Protein AF-A0A8E2B3Q9-F1 (afdb_monomer_lite)

Secondary structure (DSSP, 8-state):
--HHHHHHTTHHHHHHHHHHHHHHHHHHHHHTT--TTHHHHS-HHHHHHHHTT-HHHHHHHHHHHHHHHHHHHHHHHTTS---HHHHHHHHHHHHHHHHHHHHHHHHHHHHHHHHHTTSS--S-HHHHHHIIIIIHHHHHHHHHHHHHHHHHHHHT-TTHHHHHHHHHHHHHHHHHHHHHHHHTT--

InterPro domains:
  IPR025058 Protein of unknown function DUF3995 [PF13160] (21-146)

Sequence (187 aa):
MSLKQAELSKWPGYVAAAWGLLFAVPSFVWATGNTFGAQSTVSPPLVKLAQDRVPWFVAVLVITGLLKVFGAVIGVSLTRPLGRWLSRAMVLCGGGAAILLTWHGGLFVVQGVLVKTGAFAVEPTALVNWYLYLWGPWFIAGGLAFAGAAALYLRRSDDRRTLTRYGAVGALGALALSIAALATGLG

pLDDT: mean 89.82, std 8.93, range [52.5, 97.81]

Organism: NCBI:txid2576905

Radius of gyration: 17.97 Å; chains: 1; bounding box: 44×31×52 Å

Foldseek 3Di:
DDPVVLVVLLVLLQVQLCLLQVVLVCLQCLLCLNCVPCVQQPDPVLNVCSNVNPPVSSVVSNVSSVVSNVSNVLSVVLSDDDPPVVLLVSLLQLLLLLQLLLVQLVVLQVVLVCCVVVVDPDPPNSNSCSSNPPRSVSSNSSSVSSVSSSVSSLVPDPPNVSSVVSSVCSNVVNVVVVVVCVVVVND

Structure (mmCIF, N/CA/C/O backbone):
data_AF-A0A8E2B3Q9-F1
#
_entry.id   AF-A0A8E2B3Q9-F1
#
loop_
_atom_site.group_PDB
_atom_site.id
_atom_site.type_symbol
_atom_site.label_atom_id
_atom_site.label_alt_id
_atom_site.label_comp_id
_atom_site.label_asym_id
_atom_site.label_entity_id
_atom_site.label_seq_id
_atom_site.pdbx_PDB_ins_code
_atom_site.Cartn_x
_atom_site.Cartn_y
_atom_site.Cartn_z
_atom_site.occupancy
_atom_site.B_iso_or_equiv
_atom_site.auth_seq_id
_atom_site.auth_comp_id
_atom_site.auth_asym_id
_atom_site.auth_atom_id
_atom_site.pdbx_PDB_model_num
ATOM 1 N N . MET A 1 1 ? -16.941 -14.718 23.591 1.00 54.78 1 MET A N 1
ATOM 2 C CA . MET A 1 1 ? -16.026 -14.870 22.437 1.00 54.78 1 MET A CA 1
ATOM 3 C C . MET A 1 1 ? -14.760 -15.538 22.943 1.00 54.78 1 MET A C 1
ATOM 5 O O . MET A 1 1 ? -14.178 -15.027 23.889 1.00 54.78 1 MET A O 1
ATOM 9 N N . SER A 1 2 ? -14.389 -16.706 22.411 1.00 71.69 2 SER A N 1
ATOM 10 C CA . SER A 1 2 ? -13.161 -17.407 22.834 1.00 71.69 2 SER A CA 1
ATOM 11 C C . SER A 1 2 ? -11.923 -16.562 22.497 1.00 71.69 2 SER A C 1
ATOM 13 O O . SER A 1 2 ? -11.930 -15.872 21.476 1.00 71.69 2 SER A O 1
ATOM 15 N N . LEU A 1 3 ? -10.850 -16.631 23.297 1.00 62.06 3 LEU A N 1
ATOM 16 C CA . LEU A 1 3 ? -9.563 -15.976 22.995 1.00 62.06 3 LEU A CA 1
ATOM 17 C C . LEU A 1 3 ? -9.093 -16.284 21.561 1.00 62.06 3 LEU A C 1
ATOM 19 O O . LEU A 1 3 ? -8.629 -15.396 20.852 1.00 62.06 3 LEU A O 1
ATOM 23 N N . LYS A 1 4 ? -9.349 -17.507 21.080 1.00 60.34 4 LYS A N 1
ATOM 24 C CA . LYS A 1 4 ? -9.036 -17.943 19.712 1.00 60.34 4 LYS A CA 1
ATOM 25 C C . LYS A 1 4 ? -9.870 -17.213 18.646 1.00 60.34 4 LYS A C 1
ATOM 27 O O . LYS A 1 4 ? -9.348 -16.872 17.594 1.00 60.34 4 LYS A O 1
ATOM 32 N N . GLN A 1 5 ? -11.142 -16.906 18.923 1.00 61.16 5 GLN A N 1
ATOM 33 C CA . GLN A 1 5 ? -11.989 -16.084 18.042 1.00 61.16 5 GLN A CA 1
ATOM 34 C C . GLN A 1 5 ? -11.567 -14.606 18.050 1.00 61.16 5 GLN A C 1
ATOM 36 O O . GLN A 1 5 ? -11.674 -13.936 17.025 1.00 61.16 5 GLN A O 1
ATOM 41 N N . ALA A 1 6 ? -11.075 -14.093 19.182 1.00 59.91 6 ALA A N 1
ATOM 42 C CA . ALA A 1 6 ? -10.545 -12.732 19.285 1.00 59.91 6 ALA A CA 1
ATOM 43 C C . AL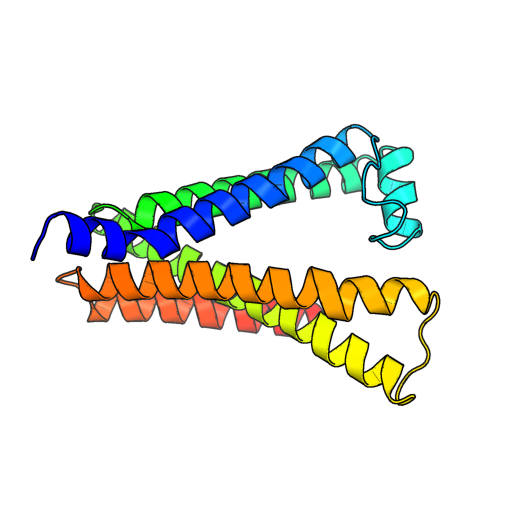A A 1 6 ? -9.240 -12.549 18.508 1.00 59.91 6 ALA A C 1
ATOM 45 O O . ALA A 1 6 ? -9.102 -11.563 17.784 1.00 59.91 6 ALA A O 1
ATOM 46 N N . GLU A 1 7 ? -8.339 -13.523 18.578 1.00 61.09 7 GLU A N 1
ATOM 47 C CA . GLU A 1 7 ? -7.125 -13.597 17.759 1.00 61.09 7 GLU A CA 1
ATOM 48 C C . GLU A 1 7 ? -7.461 -13.707 16.259 1.00 61.09 7 GLU A C 1
ATOM 50 O O . GLU A 1 7 ? -7.008 -12.891 15.453 1.00 61.09 7 GLU A O 1
ATOM 55 N N . LEU A 1 8 ? -8.375 -14.615 15.886 1.00 62.50 8 LEU A N 1
ATOM 56 C CA . LEU A 1 8 ? -8.876 -14.755 14.509 1.00 62.50 8 LEU A CA 1
ATOM 57 C C . LEU A 1 8 ? -9.613 -13.504 13.994 1.00 62.50 8 LEU A C 1
ATOM 59 O O . LEU A 1 8 ? -9.804 -13.352 12.796 1.00 62.50 8 LEU A O 1
ATOM 63 N N . SER A 1 9 ? -10.026 -12.571 14.849 1.00 75.50 9 SER A N 1
ATOM 64 C CA . SER A 1 9 ? -10.630 -11.309 14.391 1.00 75.50 9 SER A CA 1
ATOM 65 C C . SER A 1 9 ? -9.601 -10.238 14.001 1.00 75.50 9 SER A C 1
ATOM 67 O O . SER A 1 9 ? -9.966 -9.194 13.460 1.00 75.50 9 SER A O 1
ATOM 69 N N . LYS A 1 10 ? -8.311 -10.456 14.288 1.00 86.00 10 LYS A N 1
ATOM 70 C CA . LYS A 1 10 ? -7.241 -9.468 14.071 1.00 86.00 10 LYS A CA 1
ATOM 71 C C . LYS A 1 10 ? -6.330 -9.807 12.894 1.00 86.00 10 LYS A C 1
ATOM 73 O O . LYS A 1 10 ? -5.599 -8.925 12.446 1.00 86.00 10 LYS A O 1
ATOM 78 N N . TRP A 1 11 ? -6.394 -11.035 12.369 1.00 91.69 11 TRP A N 1
ATOM 79 C CA . TRP A 1 11 ? -5.480 -11.506 11.323 1.00 91.69 11 TRP A CA 1
ATOM 80 C C . TRP A 1 11 ? -5.397 -10.585 10.095 1.00 91.69 11 TRP A C 1
ATOM 82 O O . TRP A 1 11 ? -4.275 -10.393 9.631 1.00 91.69 11 TRP A O 1
ATOM 92 N N . PRO A 1 12 ? -6.475 -9.932 9.591 1.00 92.38 12 PRO A N 1
ATOM 93 C CA . PRO A 1 12 ? -6.335 -9.084 8.406 1.00 92.38 12 PRO A CA 1
ATOM 94 C C . PRO A 1 12 ? -5.453 -7.862 8.658 1.00 92.38 12 PRO A C 1
ATOM 96 O O . PRO A 1 12 ? -4.735 -7.435 7.763 1.00 92.38 12 PRO A O 1
ATOM 99 N N . GLY A 1 13 ? -5.465 -7.325 9.884 1.00 92.94 13 GLY A N 1
ATOM 100 C CA . GLY A 1 13 ? -4.593 -6.213 10.265 1.00 92.94 13 GLY A CA 1
ATOM 101 C C . GLY A 1 13 ? -3.122 -6.621 10.278 1.00 92.94 13 GLY A C 1
ATOM 102 O O . GLY A 1 13 ? -2.278 -5.893 9.761 1.00 92.94 13 GLY A O 1
ATOM 103 N N . TYR A 1 14 ? -2.813 -7.819 10.782 1.00 94.94 14 TYR A N 1
ATOM 104 C CA . TYR A 1 14 ? -1.454 -8.363 10.726 1.00 94.94 14 TYR A CA 1
ATOM 105 C C . TYR A 1 14 ? -1.023 -8.736 9.309 1.00 94.94 14 TYR A C 1
ATOM 107 O O . TYR A 1 14 ? 0.124 -8.490 8.952 1.00 94.94 14 TYR A O 1
ATOM 115 N N . VAL A 1 15 ? -1.927 -9.262 8.479 1.00 95.56 15 VAL A N 1
ATOM 116 C CA . VAL A 1 15 ? -1.637 -9.529 7.063 1.00 95.56 15 VAL A CA 1
ATOM 117 C C . VAL A 1 15 ? -1.372 -8.228 6.313 1.00 95.56 15 VAL A C 1
ATOM 119 O O . VAL A 1 15 ? -0.371 -8.146 5.611 1.00 95.56 15 VAL A O 1
ATOM 122 N N . ALA A 1 16 ? -2.186 -7.187 6.507 1.00 95.00 16 ALA A N 1
ATOM 123 C CA . ALA A 1 16 ? -1.928 -5.865 5.937 1.00 95.00 16 ALA A CA 1
ATOM 124 C C . ALA A 1 16 ? -0.579 -5.296 6.414 1.00 95.00 16 ALA A C 1
ATOM 126 O O . ALA A 1 16 ? 0.154 -4.688 5.633 1.00 95.00 16 ALA A O 1
ATOM 127 N N . ALA A 1 17 ? -0.216 -5.549 7.676 1.00 95.75 17 ALA A N 1
ATOM 128 C CA . ALA A 1 17 ? 1.065 -5.131 8.223 1.00 95.75 17 ALA A CA 1
ATOM 129 C C . ALA A 1 17 ? 2.262 -5.856 7.611 1.00 95.75 17 ALA A C 1
ATOM 131 O O . ALA A 1 17 ? 3.209 -5.215 7.154 1.00 95.75 17 ALA A O 1
ATOM 132 N N . ALA A 1 18 ? 2.193 -7.183 7.551 1.00 95.62 18 ALA A N 1
ATOM 133 C CA . ALA A 1 18 ? 3.199 -8.007 6.902 1.00 95.62 18 ALA A CA 1
ATOM 134 C C . ALA A 1 18 ? 3.340 -7.635 5.422 1.00 95.62 18 ALA A C 1
ATOM 136 O O . ALA A 1 18 ? 4.457 -7.488 4.937 1.00 95.62 18 ALA A O 1
ATOM 137 N N . TRP A 1 19 ? 2.221 -7.400 4.731 1.00 95.31 19 TRP A N 1
ATOM 138 C CA . TRP A 1 19 ? 2.201 -6.952 3.342 1.00 95.31 19 TRP A CA 1
ATOM 139 C C . TRP A 1 19 ? 2.944 -5.619 3.177 1.00 95.31 19 TRP A C 1
ATOM 141 O O . TRP A 1 19 ? 3.844 -5.518 2.346 1.00 95.31 19 TRP A O 1
ATOM 151 N N . GLY A 1 20 ? 2.639 -4.618 4.012 1.00 93.00 20 GLY A N 1
ATOM 152 C CA . GLY A 1 20 ? 3.318 -3.319 3.985 1.00 93.00 20 GLY A CA 1
ATOM 153 C C . GLY A 1 20 ? 4.831 -3.438 4.185 1.00 93.00 20 GLY A C 1
ATOM 154 O O . GLY A 1 20 ? 5.603 -2.890 3.402 1.00 93.00 20 GLY A O 1
ATOM 155 N N . LEU A 1 21 ? 5.276 -4.206 5.181 1.00 94.12 21 LEU A N 1
ATOM 156 C CA . LEU A 1 21 ? 6.708 -4.407 5.434 1.00 94.12 21 LEU A CA 1
ATOM 157 C C . LEU A 1 21 ? 7.399 -5.178 4.307 1.00 94.12 21 LEU A C 1
ATOM 159 O O . LEU A 1 21 ? 8.477 -4.778 3.867 1.00 94.12 21 LEU A O 1
ATOM 163 N N . LEU A 1 22 ? 6.767 -6.241 3.805 1.00 94.00 22 LEU A N 1
ATOM 164 C CA . LEU A 1 22 ? 7.320 -7.078 2.744 1.00 94.00 22 LEU A CA 1
ATOM 165 C C . LEU A 1 22 ? 7.589 -6.267 1.473 1.00 94.00 22 LEU A C 1
ATOM 167 O O . LEU A 1 22 ? 8.632 -6.455 0.855 1.00 94.00 22 LEU A O 1
ATOM 171 N N . PHE A 1 23 ? 6.720 -5.316 1.118 1.00 90.19 23 PHE A N 1
ATOM 172 C CA . PHE A 1 23 ? 6.971 -4.428 -0.024 1.00 90.19 23 PHE A CA 1
ATOM 173 C C . PHE A 1 23 ? 7.859 -3.230 0.277 1.00 90.19 23 PHE A C 1
ATOM 175 O O . PHE A 1 23 ? 8.388 -2.626 -0.659 1.00 90.19 23 PHE A O 1
ATOM 182 N N . ALA A 1 24 ? 8.005 -2.837 1.541 1.00 92.94 24 ALA A N 1
ATOM 183 C CA . ALA A 1 24 ? 8.908 -1.754 1.906 1.00 92.94 24 ALA A CA 1
ATOM 184 C C . ALA A 1 24 ? 10.370 -2.158 1.670 1.00 92.94 24 ALA A C 1
ATOM 186 O O . ALA A 1 24 ? 11.162 -1.339 1.206 1.00 92.94 24 ALA A O 1
ATOM 187 N N . VAL A 1 25 ? 10.711 -3.426 1.931 1.00 92.38 25 VAL A N 1
ATOM 188 C CA . VAL A 1 25 ? 12.079 -3.942 1.790 1.00 92.38 25 VAL A CA 1
ATOM 189 C C . VAL A 1 25 ? 12.624 -3.757 0.365 1.00 92.38 25 VAL A C 1
ATOM 191 O O . VAL A 1 25 ? 13.651 -3.089 0.242 1.00 92.38 25 VAL A O 1
ATOM 194 N N . PRO A 1 26 ? 11.963 -4.229 -0.717 1.00 89.62 26 PRO A N 1
ATOM 195 C CA . PRO A 1 26 ? 12.428 -3.972 -2.079 1.00 89.62 26 PRO A CA 1
ATOM 196 C C . PRO A 1 26 ? 12.605 -2.484 -2.387 1.00 89.62 26 PRO A C 1
ATOM 198 O O . PRO A 1 26 ? 13.618 -2.111 -2.962 1.00 89.62 26 PRO A O 1
ATOM 201 N N . SER A 1 27 ? 11.681 -1.619 -1.946 1.00 89.50 27 SER A N 1
ATOM 202 C CA . SER A 1 27 ? 11.795 -0.167 -2.151 1.00 89.50 27 SER A CA 1
ATOM 203 C C . SER A 1 27 ? 13.095 0.405 -1.572 1.00 89.50 27 SER A C 1
ATOM 205 O O . SER A 1 27 ? 13.791 1.149 -2.261 1.00 89.50 27 SER A O 1
ATOM 207 N N . PHE A 1 28 ? 13.463 0.036 -0.342 1.00 92.62 28 PHE A N 1
ATOM 208 C CA . PHE A 1 28 ? 14.711 0.505 0.267 1.00 92.62 28 PHE A CA 1
ATOM 209 C C . PHE A 1 28 ? 15.953 -0.158 -0.333 1.00 92.62 28 PHE A C 1
ATOM 211 O O . PHE A 1 28 ? 16.952 0.522 -0.547 1.00 92.62 28 PHE A O 1
ATOM 218 N N . VAL A 1 29 ? 15.894 -1.453 -0.661 1.00 91.81 29 VAL A N 1
ATOM 219 C CA . VAL A 1 29 ? 16.994 -2.157 -1.341 1.00 91.81 29 VAL A CA 1
ATOM 220 C C . VAL A 1 29 ? 17.288 -1.497 -2.690 1.00 91.81 29 VAL A C 1
ATOM 222 O O . VAL A 1 29 ? 18.436 -1.153 -2.963 1.00 91.81 29 VAL A O 1
ATOM 225 N N . TRP A 1 30 ? 16.262 -1.223 -3.494 1.00 92.19 30 TRP A N 1
ATOM 226 C CA . TRP A 1 30 ? 16.414 -0.576 -4.798 1.00 92.19 30 TRP A CA 1
ATOM 227 C C . TRP A 1 30 ? 16.908 0.868 -4.692 1.00 92.19 30 TRP A C 1
ATOM 229 O O . TRP A 1 30 ? 17.670 1.310 -5.549 1.00 92.19 30 TRP A O 1
ATOM 239 N N . ALA A 1 31 ? 16.571 1.585 -3.614 1.00 90.88 31 ALA A N 1
ATOM 240 C CA . ALA A 1 31 ? 17.083 2.935 -3.365 1.00 90.88 31 ALA A CA 1
ATOM 241 C C . ALA A 1 31 ? 18.614 2.970 -3.176 1.00 90.88 31 ALA A C 1
ATOM 243 O O . ALA A 1 31 ? 19.244 3.994 -3.434 1.00 90.88 31 ALA A O 1
ATOM 244 N N . THR A 1 32 ? 19.232 1.853 -2.774 1.00 89.75 32 THR A N 1
ATOM 245 C CA . THR A 1 32 ? 20.700 1.729 -2.680 1.00 89.75 32 THR A CA 1
ATOM 246 C C . THR A 1 32 ? 21.387 1.443 -4.021 1.00 89.75 32 THR A C 1
ATOM 248 O O . THR A 1 32 ? 22.614 1.400 -4.081 1.00 89.75 32 THR A O 1
ATOM 251 N N . GLY A 1 33 ? 20.620 1.254 -5.100 1.00 85.06 33 GLY A N 1
ATOM 252 C CA . GLY A 1 33 ? 21.103 0.831 -6.418 1.00 85.06 33 GLY A CA 1
ATOM 253 C C . GLY A 1 33 ? 21.157 -0.687 -6.616 1.00 85.06 33 GLY A C 1
ATOM 254 O O . GLY A 1 33 ? 21.394 -1.161 -7.728 1.00 85.06 33 GLY A O 1
ATOM 255 N N . ASN A 1 34 ? 20.892 -1.475 -5.570 1.00 87.81 34 ASN A N 1
ATOM 256 C CA . ASN A 1 34 ? 20.769 -2.924 -5.690 1.00 87.81 34 ASN A CA 1
ATOM 257 C C . ASN A 1 34 ? 19.445 -3.279 -6.383 1.00 87.81 34 ASN A C 1
ATOM 259 O O . ASN A 1 34 ? 18.387 -2.939 -5.880 1.00 87.81 34 ASN A O 1
ATOM 263 N N . THR A 1 35 ? 19.478 -3.989 -7.512 1.00 84.81 35 THR A N 1
ATOM 264 C CA . THR A 1 35 ? 18.278 -4.320 -8.311 1.00 84.81 35 THR A CA 1
ATOM 265 C C . THR A 1 35 ? 17.810 -5.767 -8.154 1.00 84.81 35 THR A C 1
ATOM 267 O O . THR A 1 35 ? 17.159 -6.324 -9.041 1.00 84.81 35 THR A O 1
ATOM 270 N N . PHE A 1 36 ? 18.113 -6.383 -7.007 1.00 84.38 36 PHE A N 1
ATOM 271 C CA . PHE A 1 36 ? 17.679 -7.739 -6.677 1.00 84.38 36 PHE A CA 1
ATOM 272 C C . PHE A 1 36 ? 16.165 -7.918 -6.868 1.00 84.38 36 PHE A C 1
ATOM 274 O O . PHE A 1 36 ? 15.361 -7.113 -6.390 1.00 84.38 36 PHE A O 1
ATOM 281 N N . GLY A 1 37 ? 15.783 -8.961 -7.610 1.00 80.12 37 GLY A N 1
ATOM 282 C CA . GLY A 1 37 ? 14.393 -9.273 -7.958 1.00 80.12 37 GLY A CA 1
ATOM 283 C C . GLY A 1 37 ? 13.740 -8.324 -8.972 1.00 80.12 37 GLY A C 1
ATOM 284 O O . GLY A 1 37 ? 12.736 -8.699 -9.569 1.00 80.12 37 GLY A O 1
ATOM 285 N N . ALA A 1 38 ? 14.301 -7.135 -9.223 1.00 81.19 38 ALA A N 1
ATOM 286 C CA . ALA A 1 38 ? 13.723 -6.134 -10.122 1.00 81.19 38 ALA A CA 1
ATOM 287 C C . ALA A 1 38 ? 14.043 -6.411 -11.599 1.00 81.19 38 ALA A C 1
ATOM 289 O O . ALA A 1 38 ? 13.219 -6.147 -12.464 1.00 81.19 38 ALA A O 1
ATOM 290 N N . GLN A 1 39 ? 15.217 -6.980 -11.890 1.00 79.94 39 GLN A N 1
ATOM 291 C CA . GLN A 1 39 ? 15.715 -7.163 -13.263 1.00 79.94 39 GLN A CA 1
ATOM 292 C C . GLN A 1 39 ? 14.795 -7.997 -14.166 1.00 79.94 39 GLN A C 1
ATOM 294 O O . GLN A 1 39 ? 14.752 -7.763 -15.370 1.00 79.94 39 GLN A O 1
ATOM 299 N N . SER A 1 40 ? 14.066 -8.961 -13.598 1.00 76.69 40 SER A N 1
ATOM 300 C CA . SER A 1 40 ? 13.141 -9.821 -14.343 1.00 76.69 40 SER A CA 1
ATOM 301 C C . SER A 1 40 ? 11.674 -9.419 -14.197 1.00 76.69 40 SER A C 1
ATOM 303 O O . SER A 1 40 ? 10.871 -9.800 -15.043 1.00 76.69 40 SER A O 1
ATOM 305 N N . THR A 1 41 ? 11.315 -8.671 -13.148 1.00 80.31 41 THR A N 1
ATOM 306 C CA . THR A 1 41 ? 9.912 -8.428 -12.763 1.00 80.31 41 THR A CA 1
ATOM 307 C C . THR A 1 41 ? 9.461 -6.977 -12.919 1.00 80.31 41 THR A C 1
ATOM 309 O O . THR A 1 41 ? 8.264 -6.708 -12.831 1.00 80.31 41 THR A O 1
ATOM 312 N N . VAL A 1 42 ? 10.397 -6.051 -13.142 1.00 80.50 42 VAL A N 1
ATOM 313 C CA . VAL A 1 42 ? 10.168 -4.607 -13.256 1.00 80.50 42 VAL A CA 1
ATOM 314 C C . VAL A 1 42 ? 10.707 -4.116 -14.596 1.00 80.50 42 VAL A C 1
ATOM 316 O O . VAL A 1 42 ? 11.678 -4.648 -15.129 1.00 80.50 42 VAL A O 1
ATOM 319 N N . SER A 1 43 ? 10.074 -3.088 -15.162 1.00 82.62 43 SER 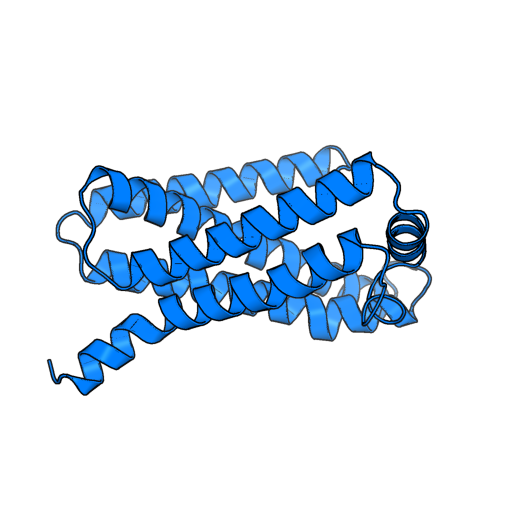A N 1
ATOM 320 C CA . SER A 1 43 ? 10.459 -2.557 -16.472 1.00 82.62 43 SER A CA 1
ATOM 321 C C . SER A 1 43 ? 11.934 -2.114 -16.514 1.00 82.62 43 SER A C 1
ATOM 323 O O . SER A 1 43 ? 12.356 -1.386 -15.604 1.00 82.62 43 SER A O 1
ATOM 325 N N . PRO A 1 44 ? 12.695 -2.442 -17.579 1.00 84.50 44 PRO A N 1
ATOM 326 C CA . PRO A 1 44 ? 14.115 -2.097 -17.691 1.00 84.50 44 PRO A CA 1
ATOM 327 C C . PRO A 1 44 ? 14.463 -0.613 -17.459 1.00 84.50 44 PRO A C 1
ATOM 329 O O . PRO A 1 44 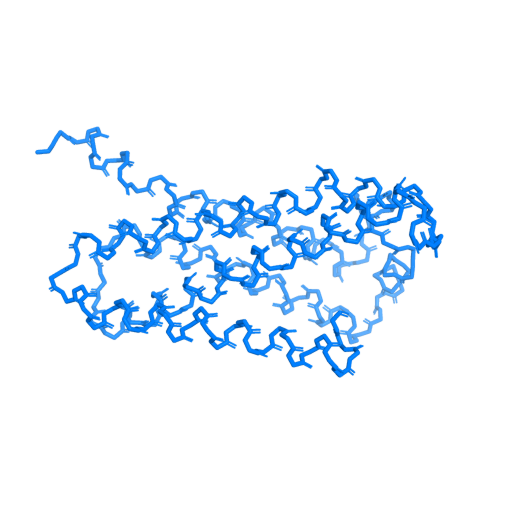? 15.471 -0.352 -16.801 1.00 84.50 44 PRO A O 1
ATOM 332 N N . PRO A 1 45 ? 13.653 0.375 -17.903 1.00 85.06 45 PRO A N 1
ATOM 333 C CA . PRO A 1 45 ? 13.937 1.784 -17.622 1.00 85.06 45 PRO A CA 1
ATOM 334 C C . PRO A 1 45 ? 13.980 2.111 -16.123 1.00 85.06 45 PRO A C 1
ATOM 336 O O . PRO A 1 45 ? 14.881 2.815 -15.675 1.00 85.06 45 PRO A O 1
ATOM 339 N N . LEU A 1 46 ? 13.059 1.558 -15.328 1.00 83.94 46 LEU A N 1
ATOM 340 C CA . LEU A 1 46 ? 13.033 1.762 -13.874 1.00 83.94 46 LEU A CA 1
ATOM 341 C C . LEU A 1 46 ? 14.219 1.080 -13.181 1.00 83.94 46 LEU A C 1
ATOM 343 O O . LEU A 1 46 ? 14.798 1.640 -12.252 1.00 83.94 46 LEU A O 1
ATOM 347 N N . VAL A 1 47 ? 14.606 -0.110 -13.652 1.00 87.00 47 VAL A N 1
ATOM 348 C CA . VAL A 1 47 ? 15.794 -0.826 -13.158 1.00 87.00 47 VAL A CA 1
ATOM 349 C C . VAL A 1 47 ? 17.045 0.025 -13.377 1.00 87.00 47 VAL A C 1
ATOM 351 O O . VAL A 1 47 ? 17.849 0.174 -12.457 1.00 87.00 47 VAL A O 1
ATOM 354 N N . LYS A 1 48 ? 17.178 0.645 -14.554 1.00 88.44 48 LYS A N 1
ATOM 355 C CA . LYS A 1 48 ? 18.302 1.531 -14.867 1.00 88.44 48 LYS A CA 1
ATOM 356 C C . LYS A 1 48 ? 18.317 2.781 -13.984 1.00 88.44 48 LYS A C 1
ATOM 358 O O . LYS A 1 48 ? 19.353 3.100 -13.414 1.00 88.44 48 LYS A O 1
ATOM 363 N N . LEU A 1 49 ? 17.169 3.436 -13.788 1.00 90.00 49 LEU A N 1
ATOM 364 C CA . LEU A 1 49 ? 17.065 4.587 -12.877 1.00 90.00 49 LEU A CA 1
ATOM 365 C C . LEU A 1 49 ? 17.494 4.238 -11.440 1.00 90.00 49 LEU A C 1
ATOM 367 O O . LEU A 1 49 ? 18.107 5.073 -10.770 1.00 90.00 49 LEU A O 1
ATOM 371 N N . ALA A 1 50 ? 17.195 3.017 -10.973 1.00 88.88 50 ALA A N 1
ATOM 372 C CA . ALA A 1 50 ? 17.659 2.520 -9.677 1.00 88.88 50 ALA A CA 1
ATOM 373 C C . ALA A 1 50 ? 19.185 2.348 -9.656 1.00 88.88 50 ALA A C 1
ATOM 375 O O . ALA A 1 50 ? 19.845 2.860 -8.755 1.00 88.88 50 ALA A O 1
ATOM 376 N N . GLN A 1 51 ? 19.746 1.650 -10.651 1.00 90.44 51 GLN A N 1
ATOM 377 C CA . GLN A 1 51 ? 21.186 1.368 -10.763 1.00 90.44 51 GLN A CA 1
ATOM 378 C C . GLN A 1 51 ? 22.017 2.649 -10.834 1.00 90.44 51 GLN A C 1
ATOM 380 O O . GLN A 1 51 ? 23.002 2.791 -10.107 1.00 90.44 51 GLN A O 1
ATOM 385 N N . ASP A 1 52 ? 21.560 3.603 -11.643 1.00 93.00 52 ASP A N 1
ATOM 386 C CA . ASP A 1 52 ? 22.185 4.912 -11.824 1.00 93.00 52 ASP A CA 1
ATOM 387 C C . ASP A 1 52 ? 21.987 5.822 -10.596 1.00 93.00 52 ASP A C 1
ATOM 389 O O . ASP A 1 52 ? 22.554 6.912 -10.531 1.00 93.00 52 ASP A O 1
ATOM 393 N N . ARG A 1 53 ? 21.190 5.385 -9.606 1.00 88.06 53 ARG A N 1
ATOM 394 C CA . ARG A 1 53 ? 20.859 6.118 -8.374 1.00 88.06 53 ARG A CA 1
ATOM 395 C C . ARG A 1 53 ? 20.413 7.553 -8.652 1.00 88.06 53 ARG A C 1
ATOM 397 O O . ARG A 1 53 ? 20.807 8.493 -7.960 1.00 88.06 53 ARG A O 1
ATOM 404 N N . VAL A 1 54 ? 19.560 7.717 -9.662 1.00 93.38 54 VAL A N 1
ATOM 405 C CA . VAL A 1 54 ? 19.055 9.033 -10.063 1.00 93.38 54 VAL A CA 1
ATOM 406 C C . VAL A 1 54 ? 18.330 9.687 -8.870 1.00 93.38 54 VAL A C 1
ATOM 408 O O . VAL A 1 54 ? 17.387 9.084 -8.352 1.00 93.38 54 VAL A O 1
ATOM 411 N N . PRO A 1 55 ? 18.711 10.904 -8.420 1.00 93.94 55 PRO A N 1
ATOM 412 C CA . PRO A 1 55 ? 18.285 11.433 -7.118 1.00 93.94 55 PRO A CA 1
ATOM 413 C C . PRO A 1 55 ? 16.770 11.499 -6.908 1.00 93.94 55 PRO A C 1
ATOM 415 O O . PRO A 1 55 ? 16.271 11.095 -5.859 1.00 93.94 55 PRO A O 1
ATOM 418 N N . TRP A 1 56 ? 16.021 11.962 -7.914 1.00 93.69 56 TRP A N 1
ATOM 419 C CA . TRP A 1 56 ? 14.561 12.039 -7.821 1.00 93.69 56 TRP A CA 1
ATOM 420 C C . TRP A 1 56 ? 13.926 10.645 -7.726 1.00 93.69 56 TRP A C 1
ATOM 422 O O . TRP A 1 56 ? 12.949 10.460 -7.005 1.00 93.69 56 TRP A O 1
ATOM 432 N N . PHE A 1 57 ? 14.497 9.648 -8.406 1.00 91.81 57 PHE A N 1
ATOM 433 C CA . PHE A 1 57 ? 13.979 8.284 -8.402 1.00 91.81 57 PHE A CA 1
ATOM 434 C C . PHE A 1 57 ? 14.290 7.574 -7.082 1.00 91.81 57 PHE A C 1
ATOM 436 O O . PHE A 1 57 ? 13.424 6.911 -6.515 1.00 91.81 57 PHE A O 1
ATOM 443 N N . VAL A 1 58 ? 15.485 7.794 -6.527 1.00 93.50 58 VAL A N 1
ATOM 444 C CA . VAL A 1 58 ? 15.834 7.358 -5.167 1.00 93.50 58 VAL A CA 1
ATOM 445 C C . VAL A 1 58 ? 14.876 7.976 -4.147 1.00 93.50 58 VAL A C 1
ATOM 447 O O . VAL A 1 58 ? 14.360 7.259 -3.291 1.00 93.50 58 VAL A O 1
ATOM 450 N N . ALA A 1 59 ? 14.566 9.272 -4.264 1.00 94.81 59 ALA A N 1
ATOM 451 C CA . ALA A 1 59 ? 13.582 9.922 -3.400 1.00 94.81 59 ALA A CA 1
ATOM 452 C C . ALA A 1 59 ? 12.198 9.262 -3.516 1.00 94.81 59 ALA A C 1
ATOM 454 O O . ALA A 1 59 ? 11.583 8.961 -2.494 1.00 94.81 59 ALA A O 1
ATOM 455 N N . VAL A 1 60 ? 11.736 8.949 -4.733 1.00 93.50 60 VAL A N 1
ATOM 456 C CA . VAL A 1 60 ? 10.487 8.198 -4.957 1.00 93.50 60 VAL A CA 1
ATOM 457 C C . VAL A 1 60 ? 10.533 6.824 -4.281 1.00 93.50 60 VAL A C 1
ATOM 459 O O . VAL A 1 60 ? 9.587 6.451 -3.586 1.00 93.50 60 VAL A O 1
ATOM 462 N N . LEU A 1 61 ? 11.623 6.068 -4.419 1.00 93.00 61 LEU A N 1
ATOM 463 C CA . LEU A 1 61 ? 11.772 4.755 -3.784 1.00 93.00 61 LEU A CA 1
ATOM 464 C C . LEU A 1 61 ? 11.751 4.843 -2.252 1.00 93.00 61 LEU A C 1
ATOM 466 O O . LEU A 1 61 ? 11.058 4.0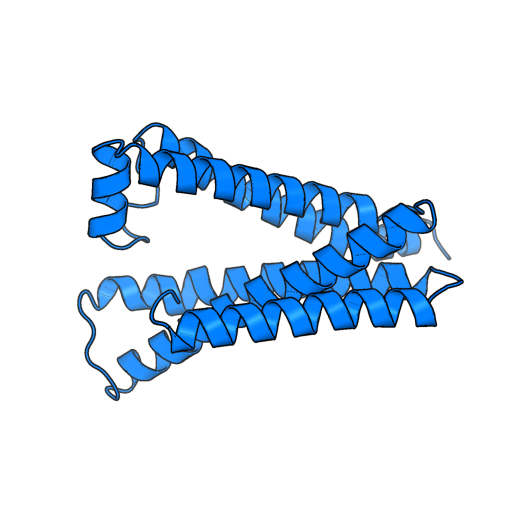60 -1.606 1.00 93.00 61 LEU A O 1
ATOM 470 N N . VAL A 1 62 ? 12.437 5.826 -1.666 1.00 95.44 62 VAL A N 1
ATOM 471 C CA . VAL A 1 62 ? 12.444 6.048 -0.212 1.00 95.44 62 VAL A CA 1
ATOM 472 C C . VAL A 1 62 ? 11.063 6.467 0.286 1.00 95.44 62 VAL A C 1
ATOM 474 O O . VAL A 1 62 ? 10.542 5.856 1.217 1.00 95.44 62 VAL A O 1
ATOM 477 N N . ILE A 1 63 ? 10.431 7.459 -0.349 1.00 96.25 63 ILE A N 1
ATOM 478 C CA . ILE A 1 63 ? 9.095 7.945 0.029 1.00 96.25 63 ILE A CA 1
ATOM 479 C C . ILE A 1 63 ? 8.070 6.813 -0.082 1.00 96.25 63 ILE A C 1
ATOM 481 O O . ILE A 1 63 ? 7.278 6.595 0.835 1.00 96.25 63 ILE A O 1
ATOM 485 N N . THR A 1 64 ? 8.104 6.044 -1.171 1.00 92.56 64 THR A N 1
ATOM 486 C CA . THR A 1 64 ? 7.197 4.904 -1.343 1.00 92.56 64 THR A CA 1
ATOM 487 C C . THR A 1 64 ? 7.510 3.756 -0.385 1.00 92.56 64 THR A C 1
ATOM 489 O O . THR A 1 64 ? 6.584 3.052 0.011 1.00 92.56 64 THR A O 1
ATOM 492 N N . GLY A 1 65 ? 8.765 3.557 0.023 1.00 95.25 65 GLY A N 1
ATOM 493 C CA . GLY A 1 65 ? 9.140 2.632 1.094 1.00 95.25 65 GLY A CA 1
ATOM 494 C C . GLY A 1 65 ? 8.550 3.054 2.441 1.00 95.25 65 GLY A C 1
ATOM 495 O O . GLY A 1 65 ? 7.886 2.258 3.104 1.00 95.25 65 GLY A O 1
ATOM 496 N N . LEU A 1 66 ? 8.694 4.330 2.808 1.00 97.00 66 LEU A N 1
ATOM 497 C CA . LEU A 1 66 ? 8.112 4.902 4.027 1.00 97.00 66 LEU A CA 1
ATOM 498 C C . LEU A 1 66 ? 6.583 4.809 4.033 1.00 97.00 66 LEU A C 1
ATOM 500 O O . LEU A 1 66 ? 5.995 4.458 5.054 1.00 97.00 66 LEU A O 1
ATOM 504 N N . LEU A 1 67 ? 5.932 5.044 2.891 1.00 94.69 67 LEU A N 1
ATOM 505 C CA . LEU A 1 67 ? 4.481 4.901 2.765 1.00 94.69 67 LEU A CA 1
ATOM 506 C C . LEU A 1 67 ? 4.022 3.457 3.012 1.00 94.69 67 LEU A C 1
ATOM 508 O O . LEU A 1 67 ? 2.981 3.234 3.627 1.00 94.69 67 LEU A O 1
ATOM 512 N N . LYS A 1 68 ? 4.804 2.463 2.586 1.00 94.94 68 LYS A N 1
ATOM 513 C CA . LYS A 1 68 ? 4.508 1.047 2.844 1.00 94.94 68 LYS A CA 1
ATOM 514 C C . LYS A 1 68 ? 4.709 0.669 4.313 1.00 94.94 68 LYS A C 1
ATOM 516 O O . LYS A 1 68 ? 3.878 -0.047 4.872 1.00 94.94 68 LYS A O 1
ATOM 521 N N . VAL A 1 69 ? 5.737 1.216 4.968 1.00 97.06 69 VAL A N 1
ATOM 522 C CA . VAL A 1 69 ? 5.909 1.107 6.430 1.00 97.06 69 VAL A CA 1
ATOM 523 C C . VAL A 1 69 ? 4.728 1.751 7.159 1.00 97.06 69 VAL A C 1
ATOM 525 O O . VAL A 1 69 ? 4.185 1.164 8.093 1.00 97.06 69 VAL A O 1
ATOM 528 N N . PHE A 1 70 ? 4.261 2.914 6.703 1.00 97.00 70 PHE A N 1
ATOM 529 C CA . PHE A 1 70 ? 3.052 3.543 7.233 1.00 97.00 70 PHE A CA 1
ATOM 530 C C . PHE A 1 70 ? 1.806 2.672 7.010 1.00 97.00 70 PHE A C 1
ATOM 532 O O . PHE A 1 70 ? 0.997 2.511 7.923 1.00 97.00 70 PHE A O 1
ATOM 539 N N . GLY A 1 71 ? 1.699 2.012 5.853 1.00 95.88 71 GLY A N 1
ATOM 540 C CA . GLY A 1 71 ? 0.735 0.939 5.605 1.00 95.88 71 GLY A CA 1
ATOM 541 C C . GLY A 1 71 ? 0.765 -0.129 6.699 1.00 95.88 71 GLY A C 1
ATOM 542 O O . GLY A 1 71 ? -0.281 -0.519 7.221 1.00 95.88 71 GLY A O 1
ATOM 543 N N . ALA A 1 72 ? 1.958 -0.540 7.128 1.00 96.62 72 ALA A N 1
ATOM 544 C CA . ALA A 1 72 ? 2.079 -1.509 8.203 1.00 96.62 72 ALA A CA 1
ATOM 545 C C . ALA A 1 72 ? 1.613 -0.981 9.564 1.00 96.62 72 ALA A C 1
ATOM 547 O O . ALA A 1 72 ? 0.919 -1.689 10.301 1.00 96.62 72 ALA A O 1
ATOM 548 N N . VAL A 1 73 ? 1.906 0.285 9.864 1.00 97.25 73 VAL A N 1
ATOM 549 C CA . VAL A 1 73 ? 1.391 0.975 11.056 1.00 97.25 73 VAL A CA 1
ATOM 550 C C . VAL A 1 73 ? -0.138 1.020 11.049 1.00 97.25 73 VAL A C 1
ATOM 552 O O . VAL A 1 73 ? -0.748 0.752 12.087 1.00 97.25 73 VAL A O 1
ATOM 555 N N . ILE A 1 74 ? -0.770 1.295 9.904 1.00 95.81 74 ILE A N 1
ATOM 556 C CA . ILE A 1 74 ? -2.234 1.258 9.759 1.00 95.81 74 ILE A CA 1
ATOM 557 C C . ILE A 1 74 ? -2.755 -0.150 10.065 1.00 95.81 74 ILE A C 1
ATOM 559 O O . ILE A 1 74 ? -3.648 -0.298 10.902 1.00 95.81 74 ILE A O 1
ATOM 563 N N . GLY A 1 75 ? -2.174 -1.179 9.437 1.00 94.75 75 GLY A N 1
ATOM 564 C CA . GLY A 1 75 ? -2.572 -2.577 9.624 1.00 94.75 75 GLY A CA 1
ATOM 565 C C . GLY A 1 75 ? -2.556 -3.000 11.095 1.00 94.75 75 GLY A C 1
ATOM 566 O O . GLY A 1 75 ? -3.569 -3.473 11.613 1.00 94.75 75 GLY A O 1
ATOM 567 N N . VAL A 1 76 ? -1.452 -2.736 11.804 1.00 96.00 76 VAL A N 1
ATOM 568 C CA . VAL A 1 76 ? -1.331 -3.029 13.243 1.00 96.00 76 VAL A CA 1
ATOM 569 C C . VAL A 1 76 ? -2.295 -2.180 14.069 1.00 96.00 76 VAL A C 1
ATOM 571 O O . VAL A 1 76 ? -2.930 -2.692 14.993 1.00 96.00 76 VAL A O 1
ATOM 574 N N . SER A 1 77 ? -2.446 -0.893 13.754 1.00 94.25 77 SER A N 1
ATOM 575 C CA . SER A 1 77 ? -3.301 0.013 14.529 1.00 94.25 77 SER A CA 1
ATOM 576 C C . SER A 1 77 ? -4.768 -0.412 14.496 1.00 94.25 77 SER A C 1
ATOM 578 O O . SER A 1 77 ? -5.432 -0.355 15.527 1.00 94.25 77 SER A O 1
ATOM 580 N N . LEU A 1 78 ? -5.251 -0.944 13.370 1.00 94.38 78 LEU A N 1
ATOM 581 C CA . LEU A 1 78 ? -6.615 -1.466 13.224 1.00 94.38 78 LEU A CA 1
ATOM 582 C C . LEU A 1 78 ? -6.860 -2.805 13.961 1.00 94.38 78 LEU A C 1
ATOM 584 O O . LEU A 1 78 ? -7.981 -3.319 13.955 1.00 94.38 78 LEU A O 1
ATOM 588 N N . THR A 1 79 ? -5.859 -3.383 14.639 1.00 93.88 79 THR A N 1
ATOM 589 C CA . THR A 1 79 ? -6.041 -4.598 15.464 1.00 93.88 79 THR A CA 1
ATOM 590 C C . THR A 1 79 ? -6.469 -4.309 16.907 1.00 93.88 79 THR A C 1
ATOM 592 O O . THR A 1 79 ? -7.015 -5.200 17.571 1.00 93.88 79 THR A O 1
ATOM 595 N N . ARG A 1 80 ? -6.265 -3.075 17.384 1.00 90.50 80 ARG A N 1
ATOM 596 C CA . ARG A 1 80 ? -6.440 -2.647 18.781 1.00 90.50 80 ARG A CA 1
ATOM 597 C C . ARG A 1 80 ? -7.381 -1.442 18.889 1.00 90.50 80 ARG A C 1
ATOM 599 O O . ARG A 1 80 ? -7.487 -0.691 17.926 1.00 90.50 80 ARG A O 1
ATOM 606 N N . PRO A 1 81 ? -8.064 -1.228 20.026 1.00 87.00 81 PRO A N 1
ATOM 607 C CA . PRO A 1 81 ? -8.836 -0.006 20.238 1.00 87.00 81 PRO A CA 1
ATOM 608 C C . PRO A 1 81 ? -7.921 1.226 20.161 1.00 87.00 81 PRO A C 1
ATOM 610 O O . PRO A 1 81 ? -6.776 1.192 20.610 1.00 87.00 81 PRO A O 1
ATOM 613 N N . LEU A 1 82 ? -8.427 2.306 19.567 1.00 90.56 82 LEU A N 1
ATOM 614 C CA . LEU A 1 82 ? -7.711 3.573 19.388 1.00 90.56 82 LEU A CA 1
ATOM 615 C C . LEU A 1 82 ? -8.590 4.708 19.927 1.00 90.56 82 LEU A C 1
ATOM 617 O O . LEU A 1 82 ? -9.808 4.562 20.028 1.00 90.56 82 LEU A O 1
ATOM 621 N N . GLY A 1 83 ? -7.983 5.851 20.249 1.00 91.19 83 GLY A N 1
ATOM 622 C CA . GLY A 1 83 ? -8.739 7.066 20.557 1.00 91.19 83 GLY A CA 1
ATOM 623 C C . GLY A 1 83 ? -9.505 7.583 19.332 1.00 91.19 83 GLY A C 1
ATOM 624 O O . GLY A 1 83 ? -9.080 7.368 18.198 1.00 91.19 83 GLY A O 1
ATOM 625 N N . ARG A 1 84 ? -10.602 8.323 19.552 1.00 91.75 84 ARG A N 1
ATOM 626 C CA . ARG A 1 84 ? -11.557 8.744 18.500 1.00 91.75 84 ARG A CA 1
ATOM 627 C C . ARG A 1 84 ? -10.899 9.365 17.261 1.00 91.75 84 ARG A C 1
ATOM 629 O O . ARG A 1 84 ? -11.277 9.028 16.143 1.00 91.75 84 ARG A O 1
ATOM 636 N N . TRP A 1 85 ? -9.934 10.271 17.442 1.00 94.06 85 TRP A N 1
ATOM 637 C CA . TRP A 1 85 ? -9.240 10.920 16.320 1.00 94.06 85 TRP A CA 1
ATOM 638 C C . TRP A 1 85 ? -8.373 9.931 15.531 1.00 94.06 85 TRP A C 1
ATOM 640 O O . TRP A 1 85 ? -8.462 9.865 14.306 1.00 94.06 85 TRP A O 1
ATOM 650 N N . LEU A 1 86 ? -7.603 9.101 16.237 1.00 94.50 86 LEU A N 1
ATOM 651 C CA . LEU A 1 86 ? -6.714 8.122 15.621 1.00 94.50 86 LEU A CA 1
ATOM 652 C C . LEU A 1 86 ? -7.503 7.021 14.897 1.00 94.50 86 LEU A C 1
ATOM 654 O O . LEU A 1 86 ? -7.125 6.633 13.797 1.00 94.50 86 LEU A O 1
ATOM 658 N N . SER A 1 87 ? -8.641 6.581 15.444 1.00 94.00 87 SER A N 1
ATOM 659 C CA . SER A 1 87 ? -9.576 5.678 14.757 1.00 94.00 87 SER A CA 1
ATOM 660 C C . SER A 1 87 ? -10.021 6.236 13.407 1.00 94.00 87 SER A C 1
ATOM 662 O O . SER A 1 87 ? -10.000 5.525 12.407 1.00 94.00 87 SER A O 1
ATOM 664 N N . ARG A 1 88 ? -10.409 7.519 13.362 1.00 96.06 88 ARG A N 1
ATOM 665 C CA . ARG A 1 88 ? -10.866 8.183 12.131 1.00 96.06 88 ARG A CA 1
ATOM 666 C C . ARG A 1 88 ? -9.749 8.260 11.099 1.00 96.06 88 ARG A C 1
ATOM 668 O O . ARG A 1 88 ? -9.976 7.890 9.951 1.00 96.06 88 ARG A O 1
ATOM 675 N N . ALA A 1 89 ? -8.555 8.678 11.518 1.00 96.56 89 ALA A N 1
ATOM 676 C CA . ALA A 1 89 ? -7.386 8.754 10.649 1.00 96.56 89 ALA A CA 1
ATOM 677 C C . ALA A 1 89 ? -7.003 7.373 10.090 1.00 96.56 89 ALA A C 1
ATOM 679 O O . ALA A 1 89 ? -6.868 7.218 8.882 1.00 96.56 89 ALA A O 1
ATOM 680 N N . MET A 1 90 ? -6.906 6.346 10.941 1.00 96.12 90 MET A N 1
ATOM 681 C CA . MET A 1 90 ? -6.512 4.998 10.515 1.00 96.12 90 MET A CA 1
ATOM 682 C C . MET A 1 90 ? -7.557 4.330 9.618 1.00 96.12 90 MET A C 1
ATOM 684 O O . MET A 1 90 ? -7.186 3.633 8.678 1.00 96.12 90 MET A O 1
ATOM 688 N N . VAL A 1 91 ? -8.853 4.551 9.859 1.00 96.50 91 VAL A N 1
ATOM 689 C CA . VAL A 1 91 ? -9.914 4.023 8.987 1.00 96.50 91 VAL A CA 1
ATOM 690 C C . VAL A 1 91 ? -9.954 4.764 7.648 1.00 96.50 91 VAL A C 1
ATOM 692 O O . VAL A 1 91 ? -10.135 4.117 6.618 1.00 96.50 91 VAL A O 1
ATOM 695 N N . LEU A 1 92 ? -9.727 6.082 7.632 1.00 97.81 92 LEU A N 1
ATOM 696 C CA . LEU A 1 92 ? -9.577 6.853 6.394 1.00 97.81 92 LEU A CA 1
ATOM 697 C C . LEU A 1 92 ? -8.387 6.343 5.577 1.00 97.81 92 LEU A C 1
ATOM 699 O O . LEU A 1 92 ? -8.550 5.986 4.412 1.00 97.81 92 LEU A O 1
ATOM 703 N N . CYS A 1 93 ? -7.206 6.245 6.190 1.00 97.25 93 CYS A N 1
ATOM 704 C CA . CYS A 1 93 ? -6.011 5.756 5.509 1.00 97.25 93 CYS A CA 1
ATOM 705 C C . CYS A 1 93 ? -6.152 4.288 5.085 1.00 97.25 93 CYS A C 1
ATOM 707 O O . CYS A 1 93 ? -5.733 3.936 3.989 1.00 97.25 93 CYS A O 1
ATOM 709 N N . GLY A 1 94 ? -6.774 3.440 5.909 1.00 96.56 94 GLY A N 1
ATOM 710 C CA . GLY A 1 94 ? -7.033 2.037 5.586 1.00 96.56 94 GLY A CA 1
ATOM 711 C C . GLY A 1 94 ? -7.998 1.865 4.412 1.00 96.56 94 GLY A C 1
ATOM 712 O O . GLY A 1 94 ? -7.737 1.056 3.527 1.00 96.56 94 GLY A O 1
ATOM 713 N N . GLY A 1 95 ? -9.072 2.661 4.358 1.00 96.94 95 GLY A N 1
ATOM 714 C CA . GLY A 1 95 ? -9.988 2.693 3.213 1.00 96.94 95 GLY A CA 1
ATOM 715 C C . GLY A 1 95 ? -9.305 3.179 1.933 1.00 96.94 95 GLY A C 1
ATOM 716 O O . GLY A 1 95 ? -9.477 2.574 0.877 1.00 96.94 95 GLY A O 1
ATOM 717 N N . GLY A 1 96 ? -8.471 4.218 2.038 1.00 97.38 96 GLY A N 1
ATOM 718 C CA . GLY A 1 96 ? -7.665 4.708 0.920 1.00 97.38 96 GLY A CA 1
ATOM 719 C C . GLY A 1 96 ? -6.667 3.665 0.415 1.00 97.38 96 GLY A C 1
ATOM 720 O O . GLY A 1 96 ? -6.654 3.361 -0.772 1.00 97.38 96 GLY A O 1
ATOM 721 N N . ALA A 1 97 ? -5.887 3.052 1.310 1.00 96.62 97 ALA A N 1
ATOM 722 C CA . ALA A 1 97 ? -4.935 1.995 0.966 1.00 96.62 97 ALA A CA 1
ATOM 723 C C . ALA A 1 97 ? -5.624 0.791 0.308 1.00 96.62 97 ALA A C 1
ATOM 725 O O . ALA A 1 97 ? -5.128 0.275 -0.691 1.00 96.62 97 ALA A O 1
ATOM 726 N N . ALA A 1 98 ? -6.790 0.381 0.818 1.00 97.62 98 ALA A N 1
ATOM 727 C CA . ALA A 1 98 ? -7.572 -0.701 0.231 1.00 97.62 98 ALA A CA 1
ATOM 728 C C . ALA A 1 98 ? -7.909 -0.432 -1.243 1.00 97.62 98 ALA A C 1
ATOM 730 O O . ALA A 1 98 ? -7.689 -1.297 -2.094 1.00 97.62 98 ALA A O 1
ATOM 731 N N . ILE A 1 99 ? -8.395 0.774 -1.551 1.00 97.56 99 ILE A N 1
ATOM 732 C CA . ILE A 1 99 ? -8.734 1.159 -2.923 1.00 97.56 99 ILE A CA 1
ATOM 733 C C . ILE A 1 99 ? -7.496 1.347 -3.783 1.00 97.56 99 ILE A C 1
ATOM 735 O O . ILE A 1 99 ? -7.462 0.771 -4.861 1.00 97.56 99 ILE A O 1
ATOM 739 N N . LEU A 1 100 ? -6.481 2.087 -3.328 1.00 95.38 100 LEU A N 1
ATOM 740 C CA . LEU A 1 100 ? -5.262 2.314 -4.111 1.00 95.38 100 LEU A CA 1
ATOM 741 C C . LEU A 1 100 ? -4.649 0.990 -4.572 1.00 95.38 100 LEU A C 1
ATOM 743 O O . LEU A 1 100 ? -4.340 0.826 -5.748 1.00 95.38 100 LEU A O 1
ATOM 747 N N . LEU A 1 101 ? -4.526 0.025 -3.659 1.00 95.94 101 LEU A N 1
ATOM 748 C CA . LEU A 1 101 ? -3.930 -1.273 -3.955 1.00 95.94 101 LEU A CA 1
ATOM 749 C C . LEU A 1 101 ? -4.825 -2.131 -4.856 1.00 95.94 101 LEU A C 1
ATOM 751 O O . LEU A 1 101 ? -4.342 -2.702 -5.830 1.00 95.94 101 LEU A O 1
ATOM 755 N N . THR A 1 102 ? -6.128 -2.202 -4.572 1.00 97.31 102 THR A N 1
ATOM 756 C CA . THR A 1 102 ? -7.054 -3.020 -5.376 1.00 97.31 102 THR A CA 1
ATOM 757 C C . THR A 1 102 ? -7.237 -2.447 -6.778 1.00 97.31 102 THR A C 1
ATOM 759 O O . THR A 1 102 ? -7.235 -3.196 -7.749 1.00 97.31 102 THR A O 1
ATOM 762 N N . TRP A 1 103 ? -7.357 -1.123 -6.895 1.00 95.69 103 TRP A N 1
ATOM 763 C CA . TRP A 1 103 ? -7.469 -0.419 -8.168 1.00 95.69 103 TRP A CA 1
ATOM 764 C C . TRP A 1 103 ? -6.209 -0.606 -9.006 1.00 95.69 103 TRP A C 1
ATOM 766 O O . TRP A 1 103 ? -6.291 -1.061 -10.142 1.00 95.69 103 TRP A O 1
ATOM 776 N N . HIS A 1 104 ? -5.037 -0.332 -8.429 1.00 92.00 104 HIS A N 1
ATOM 777 C CA . HIS A 1 104 ? -3.772 -0.456 -9.145 1.00 92.00 104 HIS A CA 1
ATOM 778 C C . HIS A 1 104 ? -3.475 -1.908 -9.548 1.00 92.00 104 HIS A C 1
ATOM 780 O O . HIS A 1 104 ? -3.090 -2.173 -10.684 1.00 92.00 104 HIS A O 1
ATOM 786 N N . GLY A 1 105 ? -3.741 -2.874 -8.662 1.00 94.25 105 GLY A N 1
ATOM 787 C CA . GLY A 1 105 ? -3.623 -4.290 -9.004 1.00 94.25 105 GLY A CA 1
ATOM 788 C C . GLY A 1 105 ? -4.624 -4.732 -10.076 1.00 94.25 105 GLY A C 1
ATOM 789 O O . GLY A 1 105 ? -4.270 -5.496 -10.972 1.00 94.25 105 GLY A O 1
ATOM 790 N N . GLY A 1 106 ? -5.851 -4.207 -10.034 1.00 95.25 106 GLY A N 1
ATOM 791 C CA . GLY A 1 106 ? -6.869 -4.422 -11.060 1.00 95.25 106 GLY A CA 1
ATOM 792 C C . GLY A 1 106 ? -6.450 -3.884 -12.427 1.00 95.25 106 GLY A C 1
ATOM 793 O O . GLY A 1 106 ? -6.627 -4.581 -13.423 1.00 95.25 106 GLY A O 1
ATOM 794 N N . LEU A 1 107 ? -5.828 -2.701 -12.480 1.00 92.69 107 LEU A N 1
ATOM 795 C CA . LEU A 1 107 ? -5.277 -2.142 -13.717 1.00 92.69 107 LEU A CA 1
ATOM 796 C C . LEU A 1 107 ? -4.223 -3.067 -14.334 1.00 92.69 107 LEU A C 1
ATOM 798 O O . LEU A 1 107 ? -4.309 -3.345 -15.527 1.00 92.69 107 LEU A O 1
ATOM 802 N N . PHE A 1 108 ? -3.299 -3.616 -13.538 1.00 92.31 108 PHE A N 1
ATOM 803 C CA . PHE A 1 108 ? -2.320 -4.586 -14.045 1.00 92.31 108 PHE A CA 1
ATOM 804 C C . PHE A 1 108 ? -2.969 -5.841 -14.623 1.00 92.31 108 PHE A C 1
ATOM 806 O O . PHE A 1 108 ? -2.540 -6.328 -15.670 1.00 92.31 108 PHE A O 1
ATOM 813 N N . VAL A 1 109 ? -4.017 -6.355 -13.977 1.00 94.50 109 VAL A N 1
ATOM 814 C CA . VAL A 1 109 ? -4.744 -7.525 -14.482 1.00 94.50 109 VAL A CA 1
ATOM 815 C C . VAL A 1 109 ? -5.475 -7.191 -15.781 1.00 94.50 109 VAL A C 1
ATOM 817 O O . VAL A 1 109 ? -5.339 -7.920 -16.759 1.00 94.50 109 VAL A O 1
ATOM 820 N N . VAL A 1 110 ? -6.209 -6.076 -15.832 1.00 93.06 110 VAL A N 1
ATOM 821 C CA . VAL A 1 110 ? -6.952 -5.655 -17.029 1.00 93.06 110 VAL A CA 1
ATOM 822 C C . VAL A 1 110 ? -6.003 -5.409 -18.201 1.00 93.06 110 VAL A C 1
ATOM 824 O O . VAL A 1 110 ? -6.209 -5.974 -19.272 1.00 93.06 110 VAL A O 1
ATOM 827 N N . GLN A 1 111 ? -4.933 -4.635 -18.001 1.00 89.38 111 GLN A N 1
ATOM 828 C CA . GLN A 1 111 ? -3.918 -4.389 -19.029 1.00 89.38 111 GLN A CA 1
ATOM 829 C C . GLN A 1 111 ? -3.269 -5.696 -19.493 1.00 89.38 111 GLN A C 1
ATOM 831 O O . GLN A 1 111 ? -3.139 -5.930 -20.694 1.00 89.38 111 GLN A O 1
ATOM 836 N N . GLY A 1 112 ? -2.913 -6.578 -18.557 1.00 89.94 112 GLY A N 1
ATOM 837 C CA . GLY A 1 112 ? -2.317 -7.867 -18.880 1.00 89.94 112 GLY A CA 1
ATOM 838 C C . GLY A 1 112 ? -3.231 -8.762 -19.714 1.00 89.94 112 GLY A C 1
ATOM 839 O O . GLY A 1 112 ? -2.776 -9.348 -20.696 1.00 89.94 112 GLY A O 1
ATOM 840 N N . VAL A 1 113 ? -4.522 -8.833 -19.374 1.00 91.19 113 VAL A N 1
ATOM 841 C CA . VAL A 1 113 ? -5.524 -9.575 -20.156 1.00 91.19 113 VAL A CA 1
ATOM 842 C C . VAL A 1 113 ? -5.672 -8.974 -21.549 1.00 91.19 113 VAL A C 1
ATOM 844 O O . VAL A 1 113 ? -5.621 -9.719 -22.520 1.00 91.19 113 VAL A O 1
ATOM 847 N N . LEU A 1 114 ? -5.792 -7.649 -21.663 1.00 90.81 114 LEU A N 1
ATOM 848 C CA . LEU A 1 114 ? -5.946 -6.973 -22.953 1.00 90.81 114 LEU A CA 1
ATOM 849 C C . LEU A 1 114 ? -4.752 -7.207 -23.893 1.00 90.81 114 LEU A C 1
ATOM 851 O O . LEU A 1 114 ? -4.938 -7.394 -25.094 1.00 90.81 114 LEU A O 1
ATOM 855 N N . VAL A 1 115 ? -3.528 -7.238 -23.361 1.00 89.94 115 VAL A N 1
ATOM 856 C CA . VAL A 1 115 ? -2.344 -7.583 -24.163 1.00 89.94 115 VAL A CA 1
ATOM 857 C C . VAL A 1 115 ? -2.364 -9.062 -24.556 1.00 89.94 115 VAL A C 1
ATOM 859 O O . VAL A 1 115 ? -2.081 -9.406 -25.701 1.00 89.94 115 VAL A O 1
ATOM 862 N N . LYS A 1 116 ? -2.751 -9.963 -23.643 1.00 87.50 116 LYS A N 1
ATOM 863 C CA . LYS A 1 116 ? -2.826 -11.409 -23.918 1.00 87.50 116 LYS A CA 1
ATOM 864 C C . LYS A 1 116 ? -3.903 -11.795 -24.925 1.00 87.50 116 LYS A C 1
ATOM 866 O O . LYS A 1 116 ? -3.725 -12.784 -25.629 1.00 87.50 116 LYS A O 1
ATOM 871 N N . THR A 1 117 ? -4.991 -11.037 -25.007 1.00 90.44 117 THR A N 1
ATOM 872 C CA . THR A 1 117 ? -6.050 -11.238 -26.004 1.00 90.44 117 THR A CA 1
ATOM 873 C C . THR A 1 117 ? -5.742 -10.575 -27.347 1.00 90.44 117 THR A C 1
ATOM 875 O O . THR A 1 117 ? -6.542 -10.693 -28.271 1.00 90.44 117 THR A O 1
ATOM 878 N N . GLY A 1 118 ? -4.597 -9.894 -27.480 1.00 86.19 118 GLY A N 1
ATOM 879 C CA . GLY A 1 118 ? -4.190 -9.212 -28.710 1.00 86.19 118 GLY A CA 1
ATOM 880 C C . GLY A 1 118 ? -4.906 -7.883 -28.959 1.00 86.19 118 GLY A C 1
ATOM 881 O O . GLY A 1 118 ? -4.788 -7.335 -30.051 1.00 86.19 118 GLY A O 1
ATOM 882 N N . ALA A 1 119 ? -5.631 -7.345 -27.971 1.00 88.12 119 ALA A N 1
ATOM 883 C CA . ALA A 1 119 ? -6.293 -6.046 -28.093 1.00 88.12 119 ALA A CA 1
ATOM 884 C C . ALA A 1 119 ? -5.289 -4.878 -28.106 1.00 88.12 119 ALA A C 1
ATOM 886 O O . ALA A 1 119 ? -5.561 -3.845 -28.713 1.00 88.12 119 ALA A O 1
ATOM 887 N N . PHE A 1 120 ? -4.122 -5.051 -27.471 1.00 81.25 120 PHE A N 1
ATOM 888 C CA . PHE A 1 120 ? -2.998 -4.111 -27.519 1.00 81.25 120 PHE A CA 1
ATOM 889 C C . PHE A 1 120 ? -1.665 -4.853 -27.630 1.00 81.25 120 PHE A C 1
ATOM 891 O O . PHE A 1 120 ? -1.495 -5.928 -27.056 1.00 81.25 120 PHE A O 1
ATOM 898 N N . ALA A 1 121 ? -0.695 -4.248 -28.317 1.00 76.81 121 ALA A N 1
ATOM 899 C CA . ALA A 1 121 ? 0.680 -4.733 -28.365 1.00 76.81 121 ALA A CA 1
ATOM 900 C C . ALA A 1 121 ? 1.554 -3.889 -27.430 1.00 76.81 121 ALA A C 1
ATOM 902 O O . ALA A 1 121 ? 1.629 -2.669 -27.575 1.00 76.81 121 ALA A O 1
ATOM 903 N N . VAL A 1 122 ? 2.207 -4.538 -26.464 1.00 76.06 122 VAL A N 1
ATOM 904 C CA . VAL A 1 122 ? 3.152 -3.903 -25.539 1.00 76.06 122 VAL A CA 1
ATOM 905 C C . VAL A 1 122 ? 4.395 -4.778 -25.453 1.00 76.06 122 VAL A C 1
ATOM 907 O O . VAL A 1 122 ? 4.296 -5.960 -25.124 1.00 76.06 122 VAL A O 1
ATOM 910 N N . GLU A 1 123 ? 5.560 -4.188 -25.710 1.00 70.94 123 GLU A N 1
ATOM 911 C CA . GLU A 1 123 ? 6.857 -4.836 -25.518 1.00 70.94 123 GLU A CA 1
ATOM 912 C C . GLU A 1 123 ? 7.586 -4.247 -24.295 1.00 70.94 123 GLU A C 1
ATOM 914 O O . GLU A 1 123 ? 7.537 -3.030 -24.096 1.00 70.94 123 GLU A O 1
ATOM 919 N N . PRO A 1 124 ? 8.277 -5.069 -23.474 1.00 74.19 124 PRO A N 1
ATOM 920 C CA . PRO A 1 124 ? 8.489 -6.512 -23.632 1.00 74.19 124 PRO A CA 1
ATOM 921 C C . PRO A 1 124 ? 7.310 -7.362 -23.122 1.00 74.19 124 PRO A C 1
ATOM 923 O O . PRO A 1 124 ? 6.926 -7.275 -21.952 1.00 74.19 124 PRO A O 1
ATOM 926 N N . THR A 1 125 ? 6.805 -8.278 -23.948 1.00 74.56 125 THR A N 1
ATOM 927 C CA . THR A 1 125 ? 5.694 -9.192 -23.591 1.00 74.56 125 THR A CA 1
ATOM 928 C C . THR A 1 125 ? 5.985 -10.102 -22.391 1.00 74.56 125 THR A C 1
ATOM 930 O O . THR A 1 125 ? 5.068 -10.487 -21.661 1.00 74.56 125 THR A O 1
ATOM 933 N N . ALA A 1 126 ? 7.258 -10.421 -22.129 1.00 77.81 126 ALA A N 1
ATOM 934 C CA . ALA A 1 126 ? 7.674 -11.203 -20.961 1.00 77.81 126 ALA A CA 1
ATOM 935 C C . ALA A 1 126 ? 7.325 -10.512 -19.630 1.00 77.81 126 ALA A C 1
ATOM 937 O O . ALA A 1 126 ? 7.006 -11.178 -18.644 1.00 77.81 126 ALA A O 1
ATOM 938 N N . LEU A 1 127 ? 7.335 -9.177 -19.615 1.00 82.69 127 LEU A N 1
ATOM 939 C CA . LEU A 1 127 ? 7.037 -8.377 -18.434 1.00 82.69 127 LEU A CA 1
ATOM 940 C C . LEU A 1 127 ? 5.547 -8.445 -18.073 1.00 82.69 127 LEU A C 1
ATOM 942 O O . LEU A 1 127 ? 5.188 -8.512 -16.900 1.00 82.69 127 LEU A O 1
ATOM 946 N N . VAL A 1 128 ? 4.681 -8.520 -19.087 1.00 86.31 128 VAL A N 1
ATOM 947 C CA . VAL A 1 128 ? 3.219 -8.586 -18.940 1.00 86.31 128 VAL A CA 1
ATOM 948 C C . VAL A 1 128 ? 2.795 -9.750 -18.047 1.00 86.31 128 VAL A C 1
ATOM 950 O O . VAL A 1 128 ? 1.894 -9.594 -17.229 1.00 86.31 128 VAL A O 1
ATOM 953 N N . ASN A 1 129 ? 3.474 -10.899 -18.138 1.00 88.38 129 ASN A N 1
ATOM 954 C CA . ASN A 1 129 ? 3.185 -12.054 -17.283 1.00 88.38 129 ASN A CA 1
ATOM 955 C C . ASN A 1 129 ? 3.406 -11.745 -15.797 1.00 88.38 129 ASN A C 1
ATOM 957 O O . ASN A 1 129 ? 2.599 -12.153 -14.965 1.00 88.38 129 ASN A O 1
ATOM 961 N N . TRP A 1 130 ? 4.470 -11.014 -15.457 1.00 89.88 130 TRP A N 1
ATOM 962 C CA . TRP A 1 130 ? 4.744 -10.636 -14.072 1.00 89.88 130 TRP A CA 1
ATOM 963 C C . TRP A 1 130 ? 3.693 -9.670 -13.542 1.00 89.88 130 TRP A C 1
ATOM 965 O O . TRP A 1 130 ? 3.194 -9.863 -12.435 1.00 89.88 130 TRP A O 1
ATOM 975 N N . TYR A 1 131 ? 3.311 -8.664 -14.330 1.00 88.81 131 TYR A N 1
ATOM 976 C CA . TYR A 1 131 ? 2.277 -7.716 -13.916 1.00 88.81 131 TYR A CA 1
ATOM 977 C C . TYR A 1 131 ? 0.904 -8.383 -13.776 1.00 88.81 131 TYR A C 1
ATOM 979 O O . TYR A 1 131 ? 0.221 -8.166 -12.777 1.00 88.81 131 TYR A O 1
ATOM 987 N N . LEU A 1 132 ? 0.540 -9.253 -14.719 1.00 91.38 132 LEU A N 1
ATOM 988 C CA . LEU A 1 132 ? -0.743 -9.951 -14.744 1.00 91.38 132 LEU A CA 1
ATOM 989 C C . LEU A 1 132 ? -0.881 -11.005 -13.640 1.00 91.38 132 LEU A C 1
ATOM 991 O O . LEU A 1 132 ? -1.906 -11.047 -12.967 1.00 91.38 132 LEU A O 1
A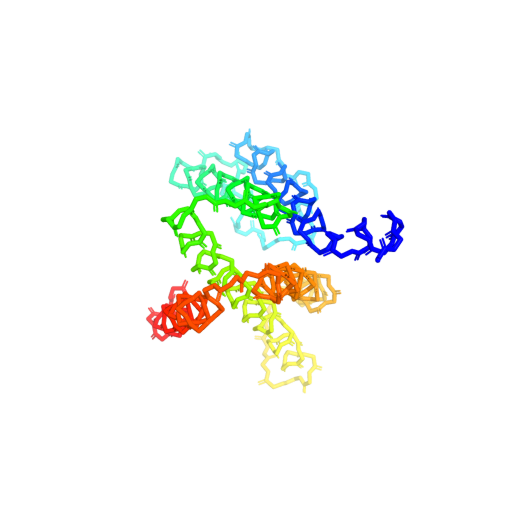TOM 995 N N . TYR A 1 133 ? 0.115 -11.879 -13.477 1.00 91.69 133 TYR A N 1
ATOM 996 C CA . TYR A 1 133 ? -0.021 -13.072 -12.635 1.00 91.69 133 TYR A CA 1
ATOM 997 C C . TYR A 1 133 ? 0.602 -12.931 -11.249 1.00 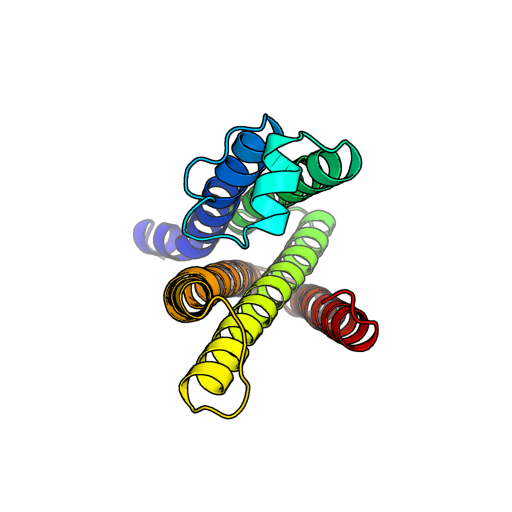91.69 133 TYR A C 1
ATOM 999 O O . TYR A 1 133 ? 0.185 -13.639 -10.335 1.00 91.69 133 TYR A O 1
ATOM 1007 N N . LEU A 1 134 ? 1.576 -12.033 -11.071 1.00 92.06 134 LEU A N 1
ATOM 1008 C CA . LEU A 1 134 ? 2.228 -11.822 -9.780 1.00 92.06 134 LEU A CA 1
ATOM 1009 C C . LEU A 1 134 ? 1.808 -10.493 -9.155 1.00 92.06 134 LEU A C 1
ATOM 1011 O O . LEU A 1 134 ? 1.161 -10.487 -8.110 1.00 92.06 134 LEU A O 1
ATOM 1015 N N . TRP A 1 135 ? 2.156 -9.366 -9.781 1.00 91.56 135 TRP A N 1
ATOM 1016 C CA . TRP A 1 135 ? 1.984 -8.054 -9.160 1.00 91.56 135 TRP A CA 1
ATOM 1017 C C . TRP A 1 135 ? 0.514 -7.706 -8.959 1.00 91.56 135 TRP A C 1
ATOM 1019 O O . TRP A 1 135 ? 0.118 -7.429 -7.830 1.00 91.56 135 TRP A O 1
ATOM 1029 N N . GLY A 1 136 ? -0.305 -7.757 -10.011 1.00 94.19 136 GLY A N 1
ATOM 1030 C CA . GLY A 1 136 ? -1.728 -7.418 -9.952 1.00 94.19 136 GLY A CA 1
ATOM 1031 C C . GLY A 1 136 ? -2.478 -8.162 -8.841 1.00 94.19 136 GLY A C 1
ATOM 1032 O O . GLY A 1 136 ? -3.009 -7.516 -7.931 1.00 94.19 136 GLY A O 1
ATOM 1033 N N . PRO A 1 137 ? -2.456 -9.508 -8.834 1.00 96.12 137 PRO A N 1
ATOM 1034 C CA . PRO A 1 137 ? -3.082 -10.313 -7.790 1.00 96.12 137 PRO A CA 1
ATOM 1035 C C . PRO A 1 137 ? -2.552 -10.004 -6.391 1.00 96.12 137 PRO A C 1
ATOM 1037 O O . PRO A 1 137 ? -3.320 -9.967 -5.430 1.00 96.12 137 PRO A O 1
ATOM 1040 N N . TRP A 1 138 ? -1.254 -9.732 -6.257 1.00 94.31 138 TRP A N 1
ATOM 1041 C CA . TRP A 1 138 ? -0.656 -9.465 -4.957 1.00 94.31 138 TRP A CA 1
ATOM 1042 C C . TRP A 1 138 ? -0.971 -8.061 -4.417 1.00 94.31 138 TRP A C 1
ATOM 1044 O O . TRP A 1 138 ? -1.169 -7.892 -3.209 1.00 94.31 138 TRP A O 1
ATOM 1054 N N . PHE A 1 139 ? -1.098 -7.061 -5.294 1.00 95.56 139 PHE A N 1
ATOM 1055 C CA . PHE A 1 139 ? -1.645 -5.743 -4.958 1.00 95.56 139 PHE A CA 1
ATOM 1056 C C . PHE A 1 139 ? -3.109 -5.853 -4.518 1.00 95.56 139 PHE A C 1
ATOM 1058 O O . PHE A 1 139 ? -3.469 -5.333 -3.461 1.00 95.56 139 PHE A O 1
ATOM 1065 N N . ILE A 1 140 ? -3.932 -6.612 -5.250 1.00 97.31 140 ILE A N 1
ATOM 1066 C CA . ILE A 1 140 ? -5.327 -6.880 -4.870 1.00 97.31 140 ILE A CA 1
ATOM 1067 C C . ILE A 1 140 ? -5.394 -7.565 -3.500 1.00 97.31 140 ILE A C 1
ATOM 1069 O O . ILE A 1 140 ? -6.151 -7.125 -2.637 1.00 97.31 140 ILE A O 1
ATOM 1073 N N . ALA A 1 141 ? -4.572 -8.588 -3.251 1.00 97.06 141 ALA A N 1
ATOM 1074 C CA . ALA A 1 141 ? -4.530 -9.279 -1.963 1.00 97.06 141 ALA A CA 1
ATOM 1075 C C . ALA A 1 141 ? -4.199 -8.325 -0.800 1.00 97.06 141 ALA A C 1
ATOM 1077 O O . ALA A 1 141 ? -4.850 -8.375 0.247 1.00 97.06 141 ALA A O 1
ATOM 1078 N N . GLY A 1 142 ? -3.242 -7.411 -0.996 1.00 96.56 142 GLY A N 1
ATOM 1079 C CA . GLY A 1 142 ? -2.940 -6.349 -0.035 1.00 96.56 142 GLY A CA 1
ATOM 1080 C C . GLY A 1 142 ? -4.133 -5.428 0.208 1.00 96.56 142 GLY A C 1
ATOM 1081 O O . GLY A 1 142 ? -4.511 -5.190 1.356 1.00 96.56 142 GLY A O 1
ATOM 1082 N N . GLY A 1 143 ? -4.779 -4.962 -0.863 1.00 97.44 143 GLY A N 1
ATOM 1083 C CA . GLY A 1 143 ? -5.969 -4.116 -0.781 1.00 97.44 143 GLY A CA 1
ATOM 1084 C C . GLY A 1 143 ? -7.121 -4.775 -0.016 1.00 97.44 143 GLY A C 1
ATOM 1085 O O . GLY A 1 143 ? -7.717 -4.157 0.871 1.00 97.44 143 GLY A O 1
ATOM 1086 N N . LEU A 1 144 ? -7.371 -6.061 -0.271 1.00 97.62 144 LEU A N 1
ATOM 1087 C CA . LEU A 1 144 ? -8.360 -6.862 0.453 1.00 97.62 144 LEU A CA 1
ATOM 1088 C C . LEU A 1 144 ? -7.998 -7.042 1.933 1.00 97.62 144 LEU A C 1
ATOM 1090 O O . LEU A 1 144 ? -8.888 -7.000 2.783 1.00 97.62 144 LEU A O 1
ATOM 1094 N N . ALA A 1 145 ? -6.713 -7.188 2.269 1.00 97.19 145 ALA A N 1
ATOM 1095 C CA . ALA A 1 145 ? -6.270 -7.252 3.660 1.00 97.19 145 ALA A CA 1
ATOM 1096 C C . ALA A 1 145 ? -6.562 -5.940 4.410 1.00 97.19 145 ALA A C 1
ATOM 1098 O O . ALA A 1 145 ? -7.120 -5.977 5.510 1.00 97.19 145 ALA A O 1
ATOM 1099 N N . PHE A 1 146 ? -6.278 -4.780 3.803 1.00 97.38 146 PHE A N 1
ATOM 1100 C CA . PHE A 1 146 ? -6.629 -3.472 4.372 1.00 97.38 146 PHE A CA 1
ATOM 1101 C C . PHE A 1 146 ? -8.145 -3.283 4.509 1.00 97.38 146 PHE A C 1
ATOM 1103 O O . PHE A 1 146 ? -8.613 -2.835 5.561 1.00 97.38 146 PHE A O 1
ATOM 1110 N N . ALA A 1 147 ? -8.925 -3.680 3.498 1.00 97.19 147 ALA A N 1
ATOM 1111 C CA . ALA A 1 147 ? -10.385 -3.639 3.554 1.00 97.19 147 ALA A CA 1
ATOM 1112 C C . ALA A 1 147 ? -10.930 -4.517 4.692 1.00 97.19 147 ALA A C 1
ATOM 1114 O O . ALA A 1 147 ? -11.776 -4.077 5.474 1.00 97.19 147 ALA A O 1
ATOM 1115 N N . GLY A 1 148 ? -10.406 -5.738 4.834 1.00 96.31 148 GLY A N 1
ATOM 1116 C CA . GLY A 1 148 ? -10.752 -6.661 5.912 1.00 96.31 148 GLY A CA 1
ATOM 1117 C C . GLY A 1 148 ? -10.393 -6.110 7.292 1.00 96.31 148 GLY A C 1
ATOM 1118 O O . GLY A 1 148 ? -11.215 -6.169 8.209 1.00 96.31 148 GLY A O 1
ATOM 1119 N N . ALA A 1 149 ? -9.206 -5.513 7.438 1.00 96.00 149 ALA A N 1
ATOM 1120 C CA . ALA A 1 149 ? -8.762 -4.892 8.684 1.00 96.00 149 ALA A CA 1
ATOM 1121 C C . ALA A 1 149 ? -9.696 -3.746 9.102 1.00 96.00 149 ALA A C 1
ATOM 1123 O O . ALA A 1 149 ? -10.185 -3.726 10.235 1.00 96.00 149 ALA A O 1
ATOM 1124 N N . ALA A 1 150 ? -10.018 -2.841 8.172 1.00 95.62 150 ALA A N 1
ATOM 1125 C CA . ALA A 1 150 ? -10.946 -1.742 8.415 1.00 95.62 150 ALA A CA 1
ATOM 1126 C C . ALA A 1 150 ? -12.361 -2.252 8.739 1.00 95.62 150 ALA A C 1
ATOM 1128 O O . ALA A 1 150 ? -12.972 -1.805 9.709 1.00 95.62 150 ALA A O 1
ATOM 1129 N N . ALA A 1 151 ? -12.873 -3.236 7.996 1.00 94.81 151 ALA A N 1
ATOM 1130 C CA . ALA A 1 151 ? -14.202 -3.802 8.224 1.00 94.81 151 ALA A CA 1
ATOM 1131 C C . ALA A 1 151 ? -14.332 -4.461 9.608 1.00 94.81 151 ALA A C 1
ATOM 1133 O O . ALA A 1 151 ? -15.328 -4.252 10.305 1.00 94.81 151 ALA A O 1
ATOM 1134 N N . LEU A 1 152 ? -13.329 -5.233 10.039 1.00 93.38 152 LEU A N 1
ATOM 1135 C CA . LEU A 1 152 ? -13.329 -5.860 11.364 1.00 93.38 152 LEU A CA 1
ATOM 1136 C C . LEU A 1 152 ? -13.144 -4.844 12.492 1.00 93.38 152 LEU A C 1
ATOM 1138 O O . LEU A 1 152 ? -13.690 -5.046 13.577 1.00 93.38 152 LEU A O 1
ATOM 1142 N N . TYR A 1 153 ? -12.402 -3.762 12.257 1.00 93.50 153 TYR A N 1
ATOM 1143 C CA . TYR A 1 153 ? -12.287 -2.654 13.202 1.00 93.50 153 TYR A CA 1
ATOM 1144 C C . TYR A 1 153 ? -13.628 -1.926 13.386 1.00 93.50 153 TYR A C 1
ATOM 1146 O O . TYR A 1 153 ? -14.088 -1.725 14.511 1.00 93.50 153 TYR A O 1
ATOM 1154 N N . LEU A 1 154 ? -14.316 -1.620 12.281 1.00 92.88 154 LEU A N 1
ATOM 1155 C CA . LEU A 1 154 ? -15.637 -0.983 12.274 1.00 92.88 154 LEU A CA 1
ATOM 1156 C C . LEU A 1 154 ? -16.704 -1.813 12.991 1.00 92.88 154 LEU A C 1
ATOM 1158 O O . LEU A 1 154 ? -17.545 -1.254 13.687 1.00 92.88 154 LEU A O 1
ATOM 1162 N N . ARG A 1 155 ? -16.678 -3.143 12.837 1.00 90.62 155 ARG A N 1
ATOM 1163 C CA . ARG A 1 155 ? -17.618 -4.055 13.516 1.00 90.62 155 ARG A CA 1
ATOM 1164 C C . ARG A 1 155 ? -17.475 -4.045 15.039 1.00 90.62 155 ARG A C 1
ATOM 1166 O O . ARG A 1 155 ? -18.441 -4.357 15.720 1.00 90.62 155 ARG A O 1
ATOM 1173 N N . ARG A 1 156 ? -16.285 -3.716 15.548 1.00 87.88 156 ARG A N 1
ATOM 1174 C CA . ARG A 1 156 ? -15.956 -3.690 16.981 1.00 87.88 156 ARG A CA 1
ATOM 1175 C C . ARG A 1 156 ? -16.063 -2.295 17.603 1.00 87.88 156 ARG A C 1
ATOM 1177 O O . ARG A 1 156 ? -15.810 -2.156 18.791 1.00 87.88 156 ARG A O 1
ATOM 1184 N N . SER A 1 157 ? -16.375 -1.275 16.806 1.00 87.38 157 SER A N 1
ATOM 1185 C CA . SER A 1 157 ? -16.378 0.120 17.243 1.00 87.38 157 SER A CA 1
ATOM 1186 C C . SER A 1 157 ? -17.797 0.623 17.486 1.00 87.38 157 SER A C 1
ATOM 1188 O O . SER A 1 157 ? -18.649 0.504 16.604 1.00 87.38 157 SER A O 1
ATOM 1190 N N . ASP A 1 158 ? -18.021 1.284 18.621 1.00 86.94 158 ASP A N 1
ATOM 1191 C CA . ASP A 1 158 ? -19.324 1.875 18.963 1.00 86.94 158 ASP A CA 1
ATOM 1192 C C . ASP A 1 158 ? -19.715 3.021 18.005 1.00 86.94 158 ASP A C 1
ATOM 1194 O O . ASP A 1 158 ? -20.884 3.208 17.675 1.00 86.94 158 ASP A O 1
ATOM 1198 N N . ASP A 1 159 ? -18.729 3.746 17.460 1.00 89.75 159 ASP A N 1
ATOM 1199 C CA . ASP A 1 159 ? -18.921 4.861 16.513 1.00 89.75 159 ASP A CA 1
ATOM 1200 C C . ASP A 1 159 ? -18.902 4.412 15.032 1.00 89.75 159 ASP A C 1
ATOM 1202 O O . ASP A 1 159 ? -18.341 5.067 14.144 1.00 89.75 159 ASP A O 1
ATOM 1206 N N . ARG A 1 160 ? -19.491 3.244 14.742 1.00 91.06 160 ARG A N 1
ATOM 1207 C CA . ARG A 1 160 ? -19.421 2.593 13.421 1.00 91.06 160 ARG A CA 1
ATOM 1208 C C . ARG A 1 160 ? -19.874 3.494 12.275 1.00 91.06 160 ARG A C 1
ATOM 1210 O O . ARG A 1 160 ? -19.233 3.494 11.225 1.00 91.06 160 ARG A O 1
ATOM 1217 N N . ARG A 1 161 ? -20.969 4.250 12.436 1.00 93.00 161 ARG A N 1
ATOM 1218 C CA . ARG A 1 161 ? -21.508 5.117 11.366 1.00 93.00 161 ARG A CA 1
ATOM 1219 C C . ARG A 1 161 ? -20.512 6.201 10.970 1.00 93.00 161 ARG A C 1
ATOM 1221 O O . ARG A 1 161 ? -20.253 6.378 9.782 1.00 93.00 161 ARG A O 1
ATOM 1228 N N . THR A 1 162 ? -19.931 6.886 11.950 1.00 94.38 162 THR A N 1
ATOM 1229 C CA . THR A 1 162 ? -18.939 7.936 11.706 1.00 94.38 162 THR A CA 1
ATOM 1230 C C . THR A 1 162 ? -17.706 7.350 11.044 1.00 94.38 162 THR A C 1
ATOM 1232 O O . THR A 1 162 ? -17.297 7.820 9.987 1.00 94.38 162 THR A O 1
ATOM 1235 N N . LEU A 1 163 ? -17.148 6.276 11.601 1.00 94.69 163 LEU A N 1
ATOM 1236 C CA . LEU A 1 163 ? -15.948 5.649 11.051 1.00 94.69 163 LEU A CA 1
ATOM 1237 C C . LEU A 1 163 ? -16.175 5.084 9.640 1.00 94.69 163 LEU A C 1
ATOM 1239 O O . LEU A 1 163 ? -15.289 5.189 8.798 1.00 94.69 163 LEU A O 1
ATOM 1243 N N . THR A 1 164 ? -17.371 4.568 9.340 1.00 95.81 164 THR A N 1
ATOM 1244 C CA . THR A 1 164 ? -17.726 4.117 7.982 1.00 95.81 164 THR A CA 1
ATOM 1245 C C . THR A 1 164 ? -17.655 5.272 6.983 1.00 95.81 164 THR A C 1
ATOM 1247 O O . THR A 1 164 ? -17.138 5.085 5.886 1.00 95.81 164 THR A O 1
ATOM 1250 N N . ARG A 1 165 ? -18.098 6.481 7.362 1.00 96.69 165 ARG A N 1
ATOM 1251 C CA . ARG A 1 165 ? -17.963 7.674 6.510 1.00 96.69 165 ARG A CA 1
ATOM 1252 C C . ARG A 1 165 ? -16.500 8.022 6.261 1.00 96.69 165 ARG A C 1
ATOM 1254 O O . ARG A 1 165 ? -16.145 8.260 5.119 1.00 96.69 165 ARG A O 1
ATOM 1261 N N . TYR A 1 166 ? -15.648 7.998 7.286 1.00 96.56 166 TYR A N 1
ATOM 1262 C CA . TYR A 1 166 ? -14.210 8.252 7.110 1.00 96.56 166 TYR A CA 1
ATOM 1263 C C . TYR A 1 166 ? -13.548 7.220 6.192 1.00 96.56 166 TYR A C 1
ATOM 1265 O O . TYR A 1 166 ? -12.770 7.595 5.319 1.00 96.56 166 TYR A O 1
ATOM 1273 N N . GLY A 1 167 ? -13.898 5.940 6.342 1.00 95.12 167 GLY A N 1
ATOM 1274 C CA . GLY A 1 167 ? -13.418 4.880 5.455 1.00 95.12 167 GLY A CA 1
ATOM 1275 C C . GLY A 1 167 ? -13.884 5.078 4.014 1.00 95.12 167 GLY A C 1
ATOM 1276 O O . GLY A 1 167 ? -13.076 4.978 3.097 1.00 95.12 167 GLY A O 1
ATOM 1277 N N . ALA A 1 168 ? -15.158 5.431 3.816 1.00 96.38 168 ALA A N 1
ATOM 1278 C CA . ALA A 1 168 ? -15.715 5.736 2.500 1.00 96.38 168 ALA A CA 1
ATOM 1279 C C . ALA A 1 168 ? -15.071 6.979 1.871 1.00 96.38 168 ALA A C 1
ATOM 1281 O O . ALA A 1 168 ? -14.745 6.956 0.692 1.00 96.38 168 ALA A O 1
ATOM 1282 N N . VAL A 1 169 ? -14.831 8.038 2.648 1.00 97.69 169 VAL A N 1
ATOM 1283 C CA . VAL A 1 169 ? -14.121 9.243 2.189 1.00 97.69 169 VAL A CA 1
ATOM 1284 C C . VAL A 1 169 ? -12.697 8.898 1.763 1.00 97.69 169 VAL A C 1
ATOM 1286 O O . VAL A 1 169 ? -12.277 9.313 0.689 1.00 97.69 169 VAL A O 1
ATOM 1289 N N . GLY A 1 170 ? -11.971 8.105 2.555 1.00 96.06 170 GLY A N 1
ATOM 1290 C CA . GLY A 1 170 ? -10.633 7.642 2.188 1.00 96.06 170 GLY A CA 1
ATOM 1291 C C . GLY A 1 170 ? -10.635 6.815 0.902 1.00 96.06 170 GLY A C 1
ATOM 1292 O O . GLY A 1 170 ? -9.832 7.066 0.008 1.00 96.06 170 GLY A O 1
ATOM 1293 N N . ALA A 1 171 ? -11.575 5.877 0.783 1.00 96.62 171 ALA A N 1
ATOM 1294 C CA . ALA A 1 171 ? -11.746 5.019 -0.386 1.00 96.62 171 ALA A CA 1
ATOM 1295 C C . ALA A 1 171 ? -12.102 5.813 -1.658 1.00 96.62 171 ALA A C 1
ATOM 1297 O O . ALA A 1 171 ? -11.435 5.678 -2.681 1.00 96.62 171 ALA A O 1
ATOM 1298 N N . LEU A 1 172 ? -13.125 6.667 -1.595 1.00 97.38 172 LEU A N 1
ATOM 1299 C CA . LEU A 1 172 ? -13.576 7.479 -2.727 1.00 97.38 172 LEU A CA 1
ATOM 1300 C C . LEU A 1 172 ? -12.543 8.538 -3.113 1.00 97.38 172 LEU A C 1
ATOM 1302 O O . LEU A 1 172 ? -12.310 8.752 -4.297 1.00 97.38 172 LEU A O 1
ATOM 1306 N N . GLY A 1 173 ? -11.899 9.169 -2.128 1.00 96.31 173 GLY A N 1
ATOM 1307 C CA . GLY A 1 173 ? -10.822 10.126 -2.365 1.00 96.31 173 GLY A CA 1
ATOM 1308 C C . GLY A 1 173 ? -9.633 9.476 -3.069 1.00 96.31 173 GLY A C 1
ATOM 1309 O O . GLY A 1 173 ? -9.143 10.013 -4.058 1.00 96.31 173 GLY A O 1
ATOM 1310 N N . ALA A 1 174 ? -9.220 8.287 -2.620 1.00 95.06 174 ALA A N 1
ATOM 1311 C CA . ALA A 1 174 ? -8.192 7.497 -3.292 1.00 95.06 174 ALA A CA 1
ATOM 1312 C C . ALA A 1 174 ? -8.586 7.144 -4.731 1.00 95.06 174 ALA A C 1
ATOM 1314 O O . ALA A 1 174 ? -7.786 7.346 -5.639 1.00 95.06 174 ALA A O 1
ATOM 1315 N N . LEU A 1 175 ? -9.818 6.672 -4.946 1.00 95.44 175 LEU A N 1
ATOM 1316 C CA . LEU A 1 175 ? -10.307 6.329 -6.280 1.00 95.44 175 LEU A CA 1
ATOM 1317 C C . LEU A 1 175 ? -10.290 7.541 -7.215 1.00 95.44 175 LEU A C 1
ATOM 1319 O O . LEU A 1 175 ? -9.776 7.454 -8.326 1.00 95.44 175 LEU A O 1
ATOM 1323 N N . ALA A 1 176 ? -10.823 8.676 -6.757 1.00 94.88 176 ALA A N 1
ATOM 1324 C CA . ALA A 1 176 ? -10.872 9.908 -7.533 1.00 94.88 176 ALA A CA 1
ATOM 1325 C C . ALA A 1 176 ? -9.466 10.400 -7.896 1.00 94.88 176 ALA A C 1
ATOM 1327 O O . ALA A 1 176 ? -9.222 10.743 -9.050 1.00 94.88 176 ALA A O 1
ATOM 1328 N N . LEU A 1 177 ? -8.527 10.371 -6.944 1.00 92.69 177 LEU A N 1
ATOM 1329 C CA . LEU A 1 177 ? -7.126 10.713 -7.196 1.00 92.69 177 LEU A CA 1
ATOM 1330 C C . LEU A 1 177 ? -6.472 9.753 -8.195 1.00 92.69 177 LEU A C 1
ATOM 1332 O O . LEU A 1 177 ? -5.757 10.206 -9.082 1.00 92.69 177 LEU A O 1
ATOM 1336 N N . SER A 1 178 ? -6.732 8.447 -8.092 1.00 90.69 178 SER A N 1
ATOM 1337 C CA . SER A 1 178 ? -6.204 7.460 -9.041 1.00 90.69 178 SER A CA 1
ATOM 1338 C C . SER A 1 178 ? -6.766 7.638 -10.449 1.00 90.69 178 SER A C 1
ATOM 1340 O O . SER A 1 178 ? -6.011 7.558 -11.412 1.00 90.69 178 SER A O 1
ATOM 1342 N N . ILE A 1 179 ? -8.066 7.909 -10.584 1.00 91.19 179 ILE A N 1
ATOM 1343 C CA . ILE A 1 179 ? -8.694 8.188 -11.882 1.00 91.19 179 ILE A CA 1
ATOM 1344 C C . ILE A 1 179 ? -8.142 9.487 -12.468 1.00 91.19 179 ILE A C 1
ATOM 1346 O O . ILE A 1 179 ? -7.818 9.527 -13.651 1.00 91.19 179 ILE A O 1
ATOM 1350 N N . ALA A 1 180 ? -7.995 10.534 -11.652 1.00 89.62 180 ALA A N 1
ATOM 1351 C CA . ALA A 1 180 ? -7.417 11.797 -12.094 1.00 89.62 180 ALA A CA 1
ATOM 1352 C C . ALA A 1 180 ? -5.970 11.617 -12.573 1.00 89.62 180 ALA A C 1
ATOM 1354 O O . ALA A 1 180 ? -5.628 12.120 -13.636 1.00 89.62 180 ALA A O 1
ATOM 1355 N N . ALA A 1 181 ? -5.147 10.862 -11.837 1.00 86.06 181 ALA A N 1
ATOM 1356 C CA . ALA A 1 181 ? -3.775 10.550 -12.238 1.00 86.06 181 ALA A CA 1
ATOM 1357 C C . ALA A 1 181 ? -3.721 9.763 -13.558 1.00 86.06 181 ALA A C 1
ATOM 1359 O O . ALA A 1 181 ? -2.914 10.080 -14.427 1.00 86.06 181 ALA A O 1
ATOM 1360 N N . LEU A 1 182 ? -4.611 8.782 -13.741 1.00 85.25 182 LEU A N 1
ATOM 1361 C CA . LEU A 1 182 ? -4.722 8.037 -14.996 1.00 85.25 182 LEU A CA 1
ATOM 1362 C C . LEU A 1 182 ? -5.121 8.960 -16.161 1.00 85.25 182 LEU A C 1
ATOM 1364 O O . LEU A 1 182 ? -4.519 8.913 -17.228 1.00 85.25 182 LEU A O 1
ATOM 1368 N N . ALA A 1 183 ? -6.107 9.837 -15.947 1.00 84.50 183 ALA A N 1
ATOM 1369 C CA . ALA A 1 183 ? -6.597 10.768 -16.962 1.00 84.50 183 ALA A CA 1
ATOM 1370 C C . ALA A 1 183 ? -5.557 11.826 -17.367 1.00 84.50 183 ALA A C 1
ATOM 1372 O O . ALA A 1 183 ? -5.584 12.302 -18.500 1.00 84.50 183 ALA A O 1
ATOM 1373 N N . THR A 1 184 ? -4.637 12.190 -16.469 1.00 83.62 184 THR A N 1
ATOM 1374 C CA . THR A 1 184 ? -3.542 13.132 -16.753 1.00 83.62 184 THR A CA 1
ATOM 1375 C C . THR A 1 184 ? -2.264 12.457 -17.259 1.00 83.62 184 THR A C 1
ATOM 1377 O O . THR A 1 184 ? -1.275 13.149 -17.494 1.00 83.62 184 THR A O 1
ATOM 1380 N N . GLY A 1 185 ? -2.263 11.132 -17.452 1.00 73.62 185 GLY A N 1
ATOM 1381 C CA . GLY A 1 185 ? -1.103 10.375 -17.939 1.00 73.62 185 GLY A CA 1
ATOM 1382 C C . GLY A 1 185 ? -0.006 10.148 -16.892 1.00 73.62 185 GLY A C 1
ATOM 1383 O O . GLY A 1 185 ? 1.122 9.821 -17.247 1.00 73.62 185 GLY A O 1
ATOM 1384 N N . LEU A 1 186 ? -0.322 10.334 -15.607 1.00 61.81 186 LEU A N 1
ATOM 1385 C CA . LEU A 1 186 ? 0.563 10.043 -14.473 1.00 61.81 186 LEU A CA 1
ATOM 1386 C C . LEU A 1 186 ? 0.383 8.616 -13.922 1.00 61.81 186 LEU A C 1
ATOM 1388 O O . LEU A 1 186 ? 1.098 8.240 -12.991 1.00 61.81 186 LEU A O 1
ATOM 1392 N N . GLY A 1 187 ? -0.597 7.863 -14.435 1.00 52.50 187 GLY A N 1
ATOM 1393 C CA . GLY A 1 187 ? -1.017 6.547 -13.940 1.00 52.50 187 GLY A CA 1
ATOM 1394 C C . GLY A 1 187 ? -0.765 5.401 -14.904 1.00 52.50 187 GLY A C 1
ATOM 1395 O O . GLY A 1 187 ? -0.762 5.644 -16.129 1.00 52.50 187 GLY A O 1
#